Protein AF-A0A5C3ER07-F1 (afdb_monomer)

Secondary structure (DSSP, 8-state):
-HHHHHHHHHTT---------------PPPPPPPPP-PPPPPPPP----------------------PPP--------------HHHHHHHHHHHHHHHHHHHHHHHHHHHHHHHHHHHHHHHTT-HHHHHHHHHHHHHHHHHSB------S-S------S--BHHHHHHHHHHHHHHHHHHHHHHHHHHHHHHHHHHHS---PPPPPPP--S--PPPPPS-HHHHHHHHHHHHHHHHHHHHHHHHHHHHHHHHHHHHHHHHTSSSPPTTHHHHHHHHHHHHHHHHHHHHHHS-SSS--HHHHHHHHHHHHHHTT-

Organism: NCBI:txid86804

Solvent-accessible surface area (backbone atoms only — not comparable to full-atom values): 19857 Å² total; per-residue (Å²): 114,71,66,72,66,47,45,83,74,60,77,79,63,97,67,91,79,78,90,78,90,75,84,87,79,92,73,82,84,81,81,88,79,85,82,81,86,78,85,85,80,86,86,84,89,82,85,86,80,90,83,83,88,82,88,82,85,85,88,87,90,80,90,79,85,89,77,87,82,80,93,78,83,89,76,88,70,81,86,68,92,72,84,51,72,66,57,56,52,51,54,52,50,42,50,49,53,52,51,53,40,53,52,51,44,51,54,49,47,54,52,51,50,53,55,42,68,76,42,42,86,83,39,73,83,38,70,56,48,53,32,48,52,53,27,52,54,46,51,44,64,45,62,38,50,59,80,76,78,74,87,64,92,71,87,72,81,78,77,80,72,59,46,14,58,56,59,48,32,50,48,46,52,46,42,52,50,26,37,64,46,53,26,53,68,40,24,51,52,52,52,52,48,52,57,50,43,68,73,41,91,61,88,68,80,88,77,83,84,85,71,91,61,75,60,63,78,78,73,70,62,64,71,66,62,55,50,50,50,52,53,53,34,45,56,38,48,51,53,48,51,54,50,53,52,52,34,45,54,36,34,54,53,23,43,56,44,41,54,51,52,63,70,38,84,71,75,47,96,55,47,69,60,52,49,52,52,44,49,52,45,42,54,42,44,52,45,49,43,69,40,61,40,58,85,86,82,52,18,45,61,56,45,51,47,50,53,53,56,52,55,58,59,77,74,110

Structure (mmCIF, N/CA/C/O backbone):
data_AF-A0A5C3ER07-F1
#
_entry.id   AF-A0A5C3ER07-F1
#
loop_
_atom_site.group_PDB
_atom_site.id
_atom_site.type_symbol
_atom_site.label_atom_id
_atom_site.label_alt_id
_atom_site.label_comp_id
_atom_site.label_asym_id
_atom_site.label_entity_id
_atom_site.label_seq_id
_atom_site.pdbx_PDB_ins_code
_atom_site.Cartn_x
_atom_site.Cartn_y
_atom_site.Cartn_z
_atom_site.occupancy
_atom_site.B_iso_or_equiv
_atom_site.auth_seq_id
_atom_site.auth_comp_id
_atom_site.auth_asym_id
_atom_site.auth_atom_id
_atom_site.pdbx_PDB_model_num
ATOM 1 N N . MET A 1 1 ? 19.245 -16.159 -7.430 1.00 38.78 1 MET A N 1
ATOM 2 C CA . MET A 1 1 ? 18.664 -14.893 -6.916 1.00 38.78 1 MET A CA 1
ATOM 3 C C . MET A 1 1 ? 17.741 -14.206 -7.923 1.00 38.78 1 MET A C 1
ATOM 5 O O . MET A 1 1 ? 16.633 -13.877 -7.533 1.00 38.78 1 MET A O 1
ATOM 9 N N . LEU A 1 2 ? 18.112 -14.052 -9.205 1.00 35.56 2 LEU A N 1
ATOM 10 C CA . LEU A 1 2 ? 17.197 -13.540 -10.253 1.00 35.56 2 LEU A CA 1
ATOM 11 C C . LEU A 1 2 ? 15.910 -14.376 -10.419 1.00 35.56 2 LEU A C 1
ATOM 13 O O . LEU A 1 2 ? 14.843 -13.829 -10.683 1.00 35.56 2 LEU A O 1
ATOM 17 N N . SER A 1 3 ? 15.993 -15.689 -10.191 1.00 38.97 3 SER A N 1
ATOM 18 C CA . SER A 1 3 ? 14.862 -16.621 -10.239 1.00 38.97 3 SER A CA 1
ATOM 19 C C . SER A 1 3 ? 13.767 -16.337 -9.200 1.00 38.97 3 SER A C 1
ATOM 21 O O . SER A 1 3 ? 12.598 -16.549 -9.503 1.00 38.97 3 SER A O 1
ATOM 23 N N . CYS A 1 4 ? 14.100 -15.791 -8.023 1.00 42.28 4 CYS A N 1
ATOM 24 C CA . CYS A 1 4 ? 13.100 -15.456 -6.999 1.00 42.28 4 CYS A CA 1
ATOM 25 C C . CYS A 1 4 ? 12.354 -14.145 -7.305 1.00 42.28 4 CYS A C 1
ATOM 27 O O . CYS A 1 4 ? 11.197 -14.003 -6.929 1.00 42.28 4 CYS A O 1
ATOM 29 N N . ILE A 1 5 ? 12.991 -13.209 -8.019 1.00 46.03 5 ILE A N 1
ATOM 30 C CA . ILE A 1 5 ? 12.399 -11.909 -8.389 1.00 46.03 5 ILE A CA 1
ATOM 31 C C . ILE A 1 5 ? 11.460 -12.058 -9.598 1.00 46.03 5 ILE A C 1
ATOM 33 O O . ILE A 1 5 ? 10.450 -11.367 -9.701 1.00 46.03 5 ILE A O 1
ATOM 37 N N . LEU A 1 6 ? 11.764 -12.987 -10.510 1.00 48.00 6 LEU A N 1
ATOM 38 C CA . LEU A 1 6 ? 10.969 -13.223 -11.721 1.00 48.00 6 LEU A CA 1
ATOM 39 C C . LEU A 1 6 ? 9.768 -14.158 -11.504 1.00 48.00 6 LEU A C 1
ATOM 41 O O . LEU A 1 6 ? 8.839 -14.141 -12.312 1.00 48.00 6 LEU A O 1
ATOM 45 N N . HIS A 1 7 ? 9.758 -14.952 -10.429 1.00 50.38 7 HIS A N 1
ATOM 46 C CA . HIS A 1 7 ? 8.724 -15.961 -10.176 1.00 50.38 7 HIS A CA 1
ATOM 47 C C . HIS A 1 7 ? 7.279 -15.411 -10.157 1.00 50.38 7 HIS A C 1
ATOM 49 O O . HIS A 1 7 ? 6.443 -15.972 -10.871 1.00 50.38 7 HIS A O 1
ATOM 55 N N . PRO A 1 8 ? 6.952 -14.296 -9.465 1.00 54.81 8 PRO A N 1
ATOM 56 C CA . PRO A 1 8 ? 5.580 -13.775 -9.474 1.00 54.81 8 PRO A CA 1
ATOM 57 C C . PRO A 1 8 ? 5.130 -13.245 -10.849 1.00 54.81 8 PRO A C 1
ATOM 59 O O . PRO A 1 8 ? 3.938 -13.231 -11.145 1.00 54.81 8 PRO A O 1
ATOM 62 N N . PHE A 1 9 ? 6.059 -12.874 -11.738 1.00 48.88 9 PHE A N 1
ATOM 63 C CA . PHE A 1 9 ? 5.725 -12.398 -13.087 1.00 48.88 9 PHE A CA 1
ATOM 64 C C . PHE A 1 9 ? 5.535 -13.524 -14.112 1.00 48.88 9 PHE A C 1
ATOM 66 O O . PHE A 1 9 ? 4.842 -13.325 -15.114 1.00 48.88 9 PHE A O 1
ATOM 73 N N . LEU A 1 10 ? 6.129 -14.698 -13.879 1.00 51.59 10 LEU A N 1
ATOM 74 C CA . LEU A 1 10 ? 6.083 -15.830 -14.810 1.00 51.59 10 LEU A CA 1
ATOM 75 C C . LEU A 1 10 ? 4.890 -16.769 -14.570 1.00 51.59 10 LEU A C 1
ATOM 77 O O . LEU A 1 10 ? 4.441 -17.420 -15.510 1.00 51.59 10 LEU A O 1
ATOM 81 N N . GLN A 1 11 ? 4.309 -16.796 -13.365 1.00 51.62 11 GLN A N 1
ATOM 82 C CA . GLN A 1 11 ? 3.226 -17.732 -13.018 1.00 51.62 11 GLN A CA 1
ATOM 83 C C . GLN A 1 11 ? 1.859 -17.435 -13.667 1.00 51.62 11 GLN A C 1
ATOM 85 O O . GLN A 1 11 ? 0.954 -18.261 -13.582 1.00 51.62 11 GLN A O 1
ATOM 90 N N . HIS A 1 12 ? 1.683 -16.297 -14.349 1.00 45.62 12 HIS A N 1
ATOM 91 C CA . HIS A 1 12 ? 0.365 -15.870 -14.841 1.00 45.62 12 HIS A CA 1
ATOM 92 C C . HIS A 1 12 ? 0.109 -15.961 -16.350 1.00 45.62 12 HIS A C 1
ATOM 94 O O . HIS A 1 12 ? -0.955 -15.520 -16.788 1.00 45.62 12 HIS A O 1
ATOM 100 N N . ARG A 1 13 ? 1.002 -16.516 -17.185 1.00 47.69 13 ARG A N 1
ATOM 101 C CA . ARG A 1 13 ? 0.772 -16.504 -18.646 1.00 47.69 13 ARG A CA 1
ATOM 102 C C . ARG A 1 13 ? 1.236 -17.759 -19.394 1.00 47.69 13 ARG A C 1
ATOM 104 O O . ARG A 1 13 ? 2.359 -17.823 -19.873 1.00 47.69 13 ARG A O 1
ATOM 111 N N . ASN A 1 14 ? 0.276 -18.654 -19.642 1.00 38.16 14 ASN A N 1
ATOM 112 C CA . ASN A 1 14 ? 0.185 -19.430 -20.883 1.00 38.16 14 ASN A CA 1
ATOM 113 C C . ASN A 1 14 ? -0.220 -18.450 -22.003 1.00 38.16 14 ASN A C 1
ATOM 115 O O . ASN A 1 14 ? -1.404 -18.191 -22.210 1.00 38.16 14 ASN A O 1
ATOM 119 N N . ILE A 1 15 ? 0.744 -17.793 -22.654 1.00 44.00 15 ILE A N 1
ATOM 120 C CA . ILE A 1 15 ? 0.469 -16.929 -23.811 1.00 44.00 15 ILE A CA 1
ATOM 121 C C . ILE A 1 15 ? 1.257 -17.419 -25.010 1.00 44.00 15 ILE A C 1
ATOM 123 O O . ILE A 1 15 ? 2.477 -17.299 -25.067 1.00 44.00 15 ILE A O 1
ATOM 127 N N . VAL A 1 16 ? 0.501 -17.914 -25.985 1.00 39.50 16 VAL A N 1
ATOM 128 C CA . VAL A 1 16 ? 0.935 -18.158 -27.356 1.00 39.50 16 VAL A CA 1
ATOM 129 C C . VAL A 1 16 ? 1.325 -16.809 -27.966 1.00 39.50 16 VAL A C 1
ATOM 131 O O . VAL A 1 16 ? 0.477 -15.953 -28.219 1.00 39.50 16 VAL A O 1
ATOM 134 N N . LEU A 1 17 ? 2.626 -16.582 -28.137 1.00 39.09 17 LEU A N 1
ATOM 135 C CA . LEU A 1 17 ? 3.162 -15.409 -28.823 1.00 39.09 17 LEU A CA 1
ATOM 136 C C . LEU A 1 17 ? 3.139 -15.672 -30.330 1.00 39.09 17 LEU A C 1
ATOM 138 O O . LEU A 1 17 ? 3.876 -16.525 -30.815 1.00 39.09 17 LEU A O 1
ATOM 142 N N . GLN A 1 18 ? 2.317 -14.929 -31.075 1.00 38.47 18 GLN A N 1
ATOM 143 C CA . GLN A 1 18 ? 2.491 -14.833 -32.523 1.00 38.47 18 GLN A CA 1
ATOM 144 C C . GLN A 1 18 ? 3.581 -13.805 -32.868 1.00 38.47 18 GLN A C 1
ATOM 146 O O . GLN A 1 18 ? 3.610 -12.723 -32.268 1.00 38.47 18 GLN A O 1
ATOM 151 N N . PRO A 1 19 ? 4.466 -14.109 -33.833 1.00 46.81 19 PRO A N 1
ATOM 152 C CA . PRO A 1 19 ? 5.518 -13.200 -34.258 1.00 46.81 19 PRO A CA 1
ATOM 153 C C . PRO A 1 19 ? 4.927 -12.052 -35.085 1.00 46.81 19 PRO A C 1
ATOM 155 O O . PRO A 1 19 ? 4.233 -12.270 -36.076 1.00 46.81 19 PRO A O 1
ATOM 158 N N . ARG A 1 20 ? 5.220 -10.811 -34.687 1.00 42.19 20 ARG A N 1
ATOM 159 C CA . ARG A 1 20 ? 4.912 -9.608 -35.468 1.00 42.19 20 ARG A CA 1
ATOM 160 C C . ARG A 1 20 ? 6.218 -9.074 -36.044 1.00 42.19 20 ARG A C 1
ATOM 162 O O . ARG A 1 20 ? 7.093 -8.653 -35.293 1.00 42.19 20 ARG A O 1
ATOM 169 N N . ILE A 1 21 ? 6.338 -9.131 -37.365 1.00 47.16 21 ILE A N 1
ATOM 170 C CA . ILE A 1 21 ? 7.468 -8.604 -38.135 1.00 47.16 21 ILE A CA 1
ATOM 171 C C . ILE A 1 21 ? 7.411 -7.071 -38.050 1.00 47.16 21 ILE A C 1
ATOM 173 O O . ILE A 1 21 ? 6.403 -6.474 -38.428 1.00 47.16 21 ILE A O 1
ATOM 177 N N . ILE A 1 22 ? 8.456 -6.437 -37.513 1.00 46.25 22 ILE A N 1
ATOM 178 C CA . ILE A 1 22 ? 8.614 -4.975 -37.492 1.00 46.25 22 ILE A CA 1
ATOM 179 C C . ILE A 1 22 ? 9.818 -4.635 -38.369 1.00 46.25 22 ILE A C 1
ATOM 181 O O . ILE A 1 22 ? 10.906 -5.158 -38.152 1.00 46.25 22 ILE A O 1
ATOM 185 N N . ALA A 1 23 ? 9.584 -3.784 -39.368 1.00 43.19 23 ALA A N 1
ATOM 186 C CA . ALA A 1 23 ? 10.582 -3.301 -40.312 1.00 43.19 23 ALA A CA 1
ATOM 187 C C . ALA A 1 23 ? 11.603 -2.374 -39.627 1.00 43.19 23 ALA A C 1
ATOM 189 O O . ALA A 1 23 ? 11.229 -1.454 -38.896 1.00 43.19 23 ALA A O 1
ATOM 190 N N . GLU A 1 24 ? 12.886 -2.627 -39.883 1.00 43.84 24 GLU A N 1
ATOM 191 C CA . GLU A 1 24 ? 14.023 -1.836 -39.415 1.00 43.84 24 GLU A CA 1
ATOM 192 C C . GLU A 1 24 ? 14.044 -0.449 -40.076 1.00 43.84 24 GLU A C 1
ATOM 194 O O . GLU A 1 24 ? 14.177 -0.322 -41.292 1.00 43.84 24 GLU A O 1
ATOM 199 N N . GLN A 1 25 ? 13.963 0.610 -39.268 1.00 47.88 25 GLN A N 1
ATOM 200 C CA . GLN A 1 25 ? 14.406 1.946 -39.666 1.00 47.88 25 GLN A CA 1
ATOM 201 C C . GLN A 1 25 ? 15.797 2.195 -39.077 1.00 47.88 25 GLN A C 1
ATOM 203 O O . GLN A 1 25 ? 15.955 2.397 -37.873 1.00 47.88 25 GLN A O 1
ATOM 208 N N . HIS A 1 26 ? 16.803 2.175 -39.951 1.00 44.56 26 HIS A N 1
ATOM 209 C CA . HIS A 1 26 ? 18.180 2.563 -39.660 1.00 44.56 26 HIS A CA 1
ATOM 210 C C . HIS A 1 26 ? 18.252 4.062 -39.317 1.00 44.56 26 HIS A C 1
ATOM 212 O O . HIS A 1 26 ? 18.079 4.917 -40.184 1.00 44.56 26 HIS A O 1
ATOM 218 N N . LEU A 1 27 ? 18.540 4.384 -38.054 1.00 48.81 27 LEU A N 1
ATOM 219 C CA . LEU A 1 27 ? 18.905 5.728 -37.598 1.00 48.81 27 LEU A CA 1
ATOM 220 C C . LEU A 1 27 ? 20.415 5.785 -37.334 1.00 48.81 27 LEU A C 1
ATOM 222 O O . LEU A 1 27 ? 20.976 4.917 -36.666 1.00 48.81 27 LEU A O 1
ATOM 226 N N . ALA A 1 28 ? 21.058 6.807 -37.901 1.00 61.16 28 ALA A N 1
ATOM 227 C CA . ALA A 1 28 ? 22.496 7.048 -37.839 1.00 61.16 28 ALA A CA 1
ATOM 228 C C . ALA A 1 28 ? 23.006 7.295 -36.398 1.00 61.16 28 ALA A C 1
ATOM 230 O O . ALA A 1 28 ? 22.260 7.811 -35.558 1.00 61.16 28 ALA A O 1
ATOM 231 N N . PRO A 1 29 ? 24.277 6.960 -36.100 1.00 58.47 29 PRO A N 1
ATOM 232 C CA . PRO A 1 29 ? 24.845 7.095 -34.761 1.00 58.47 29 PRO A CA 1
ATOM 233 C C . PRO A 1 29 ? 25.092 8.569 -34.373 1.00 58.47 29 PRO A C 1
ATOM 235 O O . PRO A 1 29 ? 25.525 9.361 -35.212 1.00 58.47 29 PRO A O 1
ATOM 238 N N . PRO A 1 30 ? 24.864 8.955 -33.102 1.00 59.41 30 PRO A N 1
ATOM 239 C CA . PRO A 1 30 ? 25.174 10.295 -32.612 1.00 59.41 30 PRO A CA 1
ATOM 240 C C . PRO A 1 30 ? 26.678 10.496 -32.361 1.00 59.41 30 PRO A C 1
ATOM 242 O O . PRO A 1 30 ? 27.372 9.604 -31.872 1.00 59.41 30 PRO A O 1
ATOM 245 N N . SER A 1 31 ? 27.160 11.706 -32.659 1.00 55.06 31 SER A N 1
ATOM 246 C CA . SER A 1 31 ? 28.557 12.130 -32.502 1.00 55.06 31 SER A CA 1
ATOM 247 C C . SER A 1 31 ? 29.050 12.115 -31.042 1.00 55.06 31 SER A C 1
ATOM 249 O O . SER A 1 31 ? 28.282 12.427 -30.124 1.00 55.06 31 SER A O 1
ATOM 251 N N . PRO A 1 32 ? 30.345 11.824 -30.808 1.00 59.84 32 PRO A N 1
ATOM 252 C CA . PRO A 1 32 ? 30.925 11.747 -29.470 1.00 59.84 32 PRO A CA 1
ATOM 253 C C . PRO A 1 32 ? 31.029 13.129 -28.807 1.00 59.84 32 PRO A C 1
ATOM 255 O O . PRO A 1 32 ? 31.554 14.081 -29.384 1.00 59.84 32 PRO A O 1
ATOM 258 N N . ARG A 1 33 ? 30.543 13.232 -27.563 1.00 55.31 33 ARG A N 1
ATOM 259 C CA . ARG A 1 33 ? 30.723 14.409 -26.700 1.00 55.31 33 ARG A CA 1
ATOM 260 C C . ARG A 1 33 ? 32.070 14.344 -25.980 1.00 55.31 33 ARG A C 1
ATOM 262 O O . ARG A 1 33 ? 32.380 13.359 -25.317 1.00 55.31 33 ARG A O 1
ATOM 269 N N . THR A 1 34 ? 32.817 15.437 -26.081 1.00 55.34 34 THR A N 1
ATOM 270 C CA . THR A 1 34 ? 34.093 15.722 -25.419 1.00 55.34 34 THR A CA 1
ATOM 271 C C . THR A 1 34 ? 33.988 15.559 -23.899 1.00 55.34 34 THR A C 1
ATOM 273 O O . THR A 1 34 ? 33.164 16.208 -23.253 1.00 55.34 34 THR A O 1
ATOM 276 N N . ALA A 1 35 ? 34.813 14.681 -23.327 1.00 47.16 35 ALA A N 1
ATOM 277 C CA . ALA A 1 35 ? 34.870 14.422 -21.893 1.00 47.16 35 ALA A CA 1
ATOM 278 C C . ALA A 1 35 ? 35.618 15.550 -21.160 1.00 47.16 35 ALA A C 1
ATOM 280 O O . ALA A 1 35 ? 36.775 15.836 -21.462 1.00 47.16 35 ALA A O 1
ATOM 281 N N . ALA A 1 36 ? 34.963 16.176 -20.180 1.00 49.84 36 ALA A N 1
ATOM 282 C CA . ALA A 1 36 ? 35.607 17.086 -19.242 1.00 49.84 36 ALA A CA 1
ATOM 283 C C . ALA A 1 36 ? 36.315 16.280 -18.140 1.00 49.84 36 ALA A C 1
ATOM 285 O O . ALA A 1 36 ? 35.705 15.448 -17.468 1.00 49.84 36 ALA A O 1
ATOM 286 N N . SER A 1 37 ? 37.613 16.539 -17.984 1.00 51.09 37 SER A N 1
ATOM 287 C CA . SER A 1 37 ? 38.496 15.951 -16.977 1.00 51.09 37 SER A CA 1
ATOM 288 C C . SER A 1 37 ? 38.203 16.546 -15.595 1.00 51.09 37 SER A C 1
ATOM 290 O O . SER A 1 37 ? 38.402 17.741 -15.378 1.00 51.09 37 SER A O 1
ATOM 292 N N . PHE A 1 38 ? 37.724 15.723 -14.659 1.00 48.56 38 PHE A N 1
ATOM 293 C CA . PHE A 1 38 ? 37.550 16.102 -13.256 1.00 48.56 38 PHE A CA 1
ATOM 294 C C . PHE A 1 38 ? 38.732 15.590 -12.424 1.00 48.56 38 PHE A C 1
ATOM 296 O O . PHE A 1 38 ? 38.977 14.388 -12.346 1.00 48.56 38 PHE A O 1
ATOM 303 N N . LYS A 1 39 ? 39.454 16.525 -11.793 1.00 50.84 39 LYS A N 1
ATOM 304 C CA . LYS A 1 39 ? 40.518 16.263 -10.814 1.00 50.84 39 LYS A CA 1
ATOM 305 C C . LYS A 1 39 ? 39.931 15.687 -9.521 1.00 50.84 39 LYS A C 1
ATOM 307 O O . LYS A 1 39 ? 39.041 16.281 -8.918 1.00 50.84 39 LYS A O 1
ATOM 312 N N . THR A 1 40 ? 40.471 14.550 -9.097 1.00 49.69 40 THR A N 1
ATOM 313 C CA . THR A 1 40 ? 40.160 13.838 -7.851 1.00 49.69 40 THR A CA 1
ATOM 314 C C . THR A 1 40 ? 40.876 14.484 -6.658 1.00 49.69 40 THR A C 1
ATOM 316 O O . THR A 1 40 ? 42.075 14.746 -6.733 1.00 49.69 40 THR A O 1
ATOM 319 N N . ALA A 1 41 ? 40.155 14.719 -5.558 1.00 62.44 41 ALA A N 1
ATOM 320 C CA . ALA A 1 41 ? 40.707 15.121 -4.261 1.00 62.44 41 ALA A CA 1
ATOM 321 C C . ALA A 1 41 ? 40.778 13.909 -3.299 1.00 62.44 41 ALA A C 1
ATOM 323 O O . ALA A 1 41 ? 39.959 12.996 -3.436 1.00 62.44 41 ALA A O 1
ATOM 324 N N . PRO A 1 42 ? 41.734 13.874 -2.349 1.00 67.81 42 PRO A N 1
ATOM 325 C CA . PRO A 1 42 ? 41.943 12.740 -1.445 1.00 67.81 42 PRO A CA 1
ATOM 326 C C . PRO A 1 42 ? 40.981 12.742 -0.233 1.00 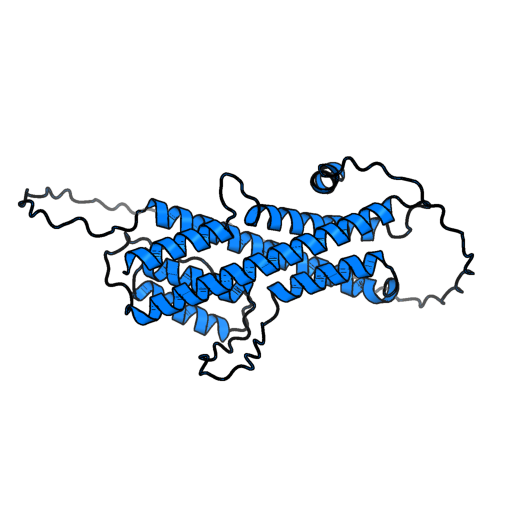67.81 42 PRO A C 1
ATOM 328 O O . PRO A 1 42 ? 40.468 13.799 0.139 1.00 67.81 42 PRO A O 1
ATOM 331 N N . PRO A 1 43 ? 40.738 11.575 0.401 1.00 68.12 43 PRO A N 1
ATOM 332 C CA . PRO A 1 43 ? 39.817 11.439 1.533 1.00 68.12 43 PRO A CA 1
ATOM 333 C C . PRO A 1 43 ? 40.460 11.797 2.894 1.00 68.12 43 PRO A C 1
ATOM 335 O O . PRO A 1 43 ? 41.663 11.591 3.070 1.00 68.12 43 PRO A O 1
ATOM 338 N N . PRO A 1 44 ? 39.674 12.273 3.884 1.00 59.94 44 PRO A N 1
ATOM 339 C CA . PRO A 1 44 ? 40.138 12.481 5.254 1.00 59.94 44 PRO A CA 1
ATOM 340 C C . PRO A 1 44 ? 40.048 11.205 6.113 1.00 59.94 44 PRO A C 1
ATOM 342 O O . PRO A 1 44 ? 39.117 10.407 5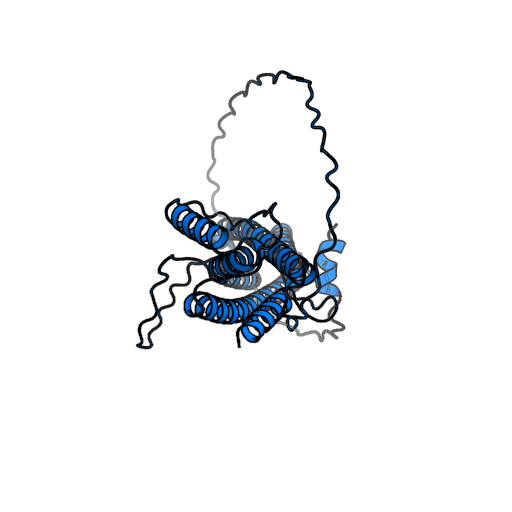.995 1.00 59.94 44 PRO A O 1
ATOM 345 N N . ALA A 1 45 ? 41.031 11.043 7.002 1.00 54.06 45 ALA A N 1
ATOM 346 C CA . ALA A 1 45 ? 41.135 9.969 7.985 1.00 54.06 45 ALA A CA 1
ATOM 347 C C . ALA A 1 45 ? 40.039 10.063 9.063 1.00 54.06 45 ALA A C 1
ATOM 349 O O . ALA A 1 45 ? 39.750 11.146 9.569 1.00 54.06 45 ALA A O 1
ATOM 350 N N . THR A 1 46 ? 39.452 8.920 9.429 1.00 50.84 46 THR A N 1
ATOM 351 C CA . THR A 1 46 ? 38.454 8.798 10.505 1.00 50.84 46 THR A CA 1
ATOM 352 C C . THR A 1 46 ? 39.072 8.029 11.670 1.00 50.84 46 THR A C 1
ATOM 354 O O . THR A 1 46 ? 39.504 6.892 11.496 1.00 50.84 46 THR A O 1
ATOM 357 N N . SER A 1 47 ? 39.131 8.661 12.840 1.00 55.75 47 SER A N 1
ATOM 358 C CA . SER A 1 47 ? 39.530 8.067 14.115 1.00 55.75 47 SER A CA 1
ATOM 359 C C . SER A 1 47 ? 38.320 7.465 14.839 1.00 55.75 47 SER A C 1
ATOM 361 O O . SER A 1 47 ? 37.270 8.094 14.965 1.00 55.75 47 SER A O 1
ATOM 363 N N . GLU A 1 48 ? 38.479 6.232 15.319 1.00 48.41 48 GLU A N 1
ATOM 364 C CA . GLU A 1 48 ? 37.542 5.533 16.203 1.00 48.41 48 GLU A CA 1
ATOM 365 C C . GLU A 1 48 ? 37.682 6.004 17.659 1.00 48.41 48 GLU A C 1
ATOM 367 O O . GLU A 1 48 ? 38.801 6.215 18.134 1.00 48.41 48 GLU A O 1
ATOM 372 N N . PRO A 1 49 ? 36.570 6.063 18.412 1.00 56.28 49 PRO A N 1
ATOM 373 C CA . PRO A 1 49 ? 36.631 5.864 19.852 1.00 56.28 49 PRO A CA 1
ATOM 374 C C . PRO A 1 49 ? 35.787 4.670 20.329 1.00 56.28 49 PRO A C 1
ATOM 376 O O . PRO A 1 49 ? 34.639 4.461 19.931 1.00 56.28 49 PRO A O 1
ATOM 379 N N . ALA A 1 50 ? 36.404 3.916 21.240 1.00 49.69 50 ALA A N 1
ATOM 380 C CA . ALA A 1 50 ? 35.894 2.749 21.943 1.00 49.69 50 ALA A CA 1
ATOM 381 C C . ALA A 1 50 ? 34.601 3.022 22.736 1.00 49.69 50 ALA A C 1
ATOM 383 O O . ALA A 1 50 ? 34.450 4.067 23.370 1.00 49.69 50 ALA A O 1
ATOM 384 N N . LYS A 1 51 ? 33.693 2.036 22.758 1.00 46.03 51 LYS A N 1
ATOM 385 C CA . LYS A 1 51 ? 32.526 2.009 23.650 1.00 46.03 51 LYS A CA 1
ATOM 386 C C . LYS A 1 51 ? 32.700 0.969 24.749 1.00 46.03 51 LYS A C 1
ATOM 388 O O . LYS A 1 51 ? 32.811 -0.227 24.495 1.00 46.03 51 LYS A O 1
ATOM 393 N N . SER A 1 52 ? 32.682 1.484 25.969 1.00 47.59 52 SER A N 1
ATOM 394 C CA . SER A 1 52 ? 32.714 0.795 27.250 1.00 47.59 52 SER A CA 1
ATOM 395 C C . SER A 1 52 ? 31.433 -0.006 27.492 1.00 47.59 52 SER A C 1
ATOM 397 O O . SER A 1 52 ? 30.324 0.464 27.241 1.00 47.59 52 SER A O 1
ATOM 399 N N . ILE A 1 53 ? 31.608 -1.210 28.028 1.00 48.28 53 ILE A N 1
ATOM 400 C CA . ILE A 1 53 ? 30.557 -2.096 28.526 1.00 48.28 53 ILE A CA 1
ATOM 401 C C . ILE A 1 53 ? 30.180 -1.627 29.937 1.00 48.28 53 ILE A C 1
ATOM 403 O O . ILE A 1 53 ? 31.050 -1.469 30.791 1.00 48.28 53 ILE A O 1
ATOM 407 N N . SER A 1 54 ? 28.890 -1.412 30.197 1.00 53.00 54 SER A N 1
ATOM 408 C CA . SER A 1 54 ? 28.366 -1.236 31.554 1.00 53.00 54 SER A CA 1
ATOM 409 C C . SER A 1 54 ? 27.275 -2.261 31.820 1.00 53.00 54 SER A C 1
ATOM 411 O O . SER A 1 54 ? 26.178 -2.202 31.272 1.00 53.00 54 SER A O 1
ATOM 413 N N . THR A 1 55 ? 27.639 -3.215 32.666 1.00 47.16 55 THR A N 1
ATOM 414 C CA . THR A 1 55 ? 26.786 -4.209 33.305 1.00 47.16 55 THR A CA 1
ATOM 415 C C . THR A 1 55 ? 26.197 -3.578 34.565 1.00 47.16 55 THR A C 1
ATOM 417 O O . THR A 1 55 ? 26.952 -3.095 35.407 1.00 47.16 55 THR A O 1
ATOM 420 N N . SER A 1 56 ? 24.877 -3.608 34.742 1.00 49.69 56 SER A N 1
ATOM 421 C CA . SER A 1 56 ? 24.260 -3.365 36.048 1.00 49.69 56 SER A CA 1
ATOM 422 C C . SER A 1 56 ? 23.129 -4.355 36.317 1.00 49.69 56 SER A C 1
ATOM 424 O O . SER A 1 56 ? 22.298 -4.667 35.465 1.00 49.69 56 SER A O 1
ATOM 426 N N . LEU A 1 57 ? 23.209 -4.904 37.526 1.00 42.53 57 LEU A N 1
ATOM 427 C CA . LEU A 1 57 ? 22.361 -5.906 38.152 1.00 42.53 57 LEU A CA 1
ATOM 428 C C . LEU A 1 57 ? 21.180 -5.251 38.902 1.00 42.53 57 LEU A C 1
ATOM 430 O O . LEU A 1 57 ? 21.221 -4.062 39.201 1.00 42.53 57 LEU A O 1
ATOM 434 N N . LEU A 1 58 ? 20.260 -6.126 39.337 1.00 42.84 58 LEU A N 1
ATOM 435 C CA . LEU A 1 58 ? 19.420 -6.084 40.552 1.00 42.84 58 LEU A CA 1
ATOM 436 C C . LEU A 1 58 ? 17.911 -5.769 40.411 1.00 42.84 58 LEU A C 1
ATOM 438 O O . LEU A 1 58 ? 17.493 -4.646 40.172 1.00 42.84 58 LEU A O 1
ATOM 442 N N . VAL A 1 59 ? 17.131 -6.831 40.683 1.00 47.50 59 VAL A N 1
ATOM 443 C CA . VAL A 1 59 ? 16.139 -6.976 41.777 1.00 47.50 59 VAL A CA 1
ATOM 444 C C . VAL A 1 59 ? 14.972 -5.981 41.853 1.00 47.50 59 VAL A C 1
ATOM 446 O O . VAL A 1 59 ? 15.159 -4.809 42.151 1.00 47.50 59 VAL A O 1
ATOM 449 N N . SER A 1 60 ? 13.741 -6.513 41.810 1.00 41.41 60 SER A N 1
ATOM 450 C CA . SER A 1 60 ? 12.768 -6.342 42.908 1.00 41.41 60 SER A CA 1
ATOM 451 C C . SER A 1 60 ? 11.558 -7.268 42.781 1.00 41.41 60 SER A C 1
ATOM 453 O O . SER A 1 60 ? 10.876 -7.317 41.759 1.00 41.41 60 SER A O 1
ATOM 455 N N . SER A 1 61 ? 11.324 -7.997 43.869 1.00 52.22 61 SER A N 1
ATOM 456 C CA . SER A 1 61 ? 10.166 -8.833 44.167 1.00 52.22 61 SER A CA 1
ATOM 457 C C . SER A 1 61 ? 8.956 -7.975 44.543 1.00 52.22 61 SER A C 1
ATOM 459 O O . SER A 1 61 ? 9.111 -6.972 45.237 1.00 52.22 61 SER A O 1
ATOM 461 N N . ALA A 1 62 ? 7.745 -8.414 44.193 1.00 46.47 62 ALA A N 1
ATOM 462 C CA . ALA A 1 62 ? 6.522 -7.921 44.821 1.00 46.47 62 ALA A CA 1
ATOM 463 C C . ALA A 1 62 ? 5.545 -9.079 45.068 1.00 46.47 62 ALA A C 1
ATOM 465 O O . ALA A 1 62 ? 5.017 -9.692 44.140 1.00 46.47 62 ALA A O 1
ATOM 466 N N . SER A 1 63 ? 5.343 -9.367 46.355 1.00 51.75 63 SER A N 1
ATOM 467 C CA . SER A 1 63 ? 4.325 -10.259 46.904 1.00 51.75 63 SER A CA 1
ATOM 468 C C . SER A 1 63 ? 2.923 -9.768 46.557 1.00 51.75 63 SER A C 1
ATOM 470 O O . SER A 1 63 ? 2.610 -8.596 46.748 1.00 51.75 63 SER A O 1
ATOM 472 N N . THR A 1 64 ? 2.058 -10.676 46.106 1.00 46.94 64 THR A N 1
ATOM 473 C CA . THR A 1 64 ? 0.627 -10.402 45.929 1.00 46.94 64 THR A CA 1
ATOM 474 C C . THR A 1 64 ? -0.168 -11.148 46.996 1.00 46.94 64 THR A C 1
ATOM 476 O O . THR A 1 64 ? -0.071 -12.366 47.125 1.00 46.94 64 THR A O 1
ATOM 479 N N . CYS A 1 65 ? -0.923 -10.374 47.774 1.00 49.81 65 CYS A N 1
ATOM 480 C CA . CYS A 1 65 ? -1.846 -10.811 48.813 1.00 49.81 65 CYS A CA 1
ATOM 481 C C . CYS A 1 65 ? -3.056 -11.525 48.189 1.00 49.81 65 CYS A C 1
ATOM 483 O O . CYS A 1 65 ? -3.688 -11.001 47.271 1.00 49.81 65 CYS A O 1
ATOM 485 N N . ILE A 1 66 ? -3.369 -12.719 48.692 1.00 47.22 66 ILE A N 1
ATOM 486 C CA . ILE A 1 66 ? -4.544 -13.504 48.310 1.00 47.22 66 ILE A CA 1
ATOM 487 C C . ILE A 1 66 ? -5.730 -12.996 49.141 1.00 47.22 66 ILE A C 1
ATOM 489 O O . ILE A 1 66 ? -5.792 -13.245 50.342 1.00 47.22 66 ILE A O 1
ATOM 493 N N . GLN A 1 67 ? -6.675 -12.296 48.508 1.00 47.56 67 GLN A N 1
ATOM 494 C CA . GLN A 1 67 ? -8.003 -12.034 49.070 1.00 47.56 67 GLN A CA 1
ATOM 495 C C . GLN A 1 67 ? -9.048 -12.889 48.348 1.00 47.56 67 GLN A C 1
ATOM 497 O O . GLN A 1 67 ? -9.164 -12.861 47.123 1.00 47.56 67 GLN A O 1
ATOM 502 N N . ALA A 1 68 ? -9.792 -13.663 49.137 1.00 57.59 68 ALA A N 1
ATOM 503 C CA . ALA A 1 68 ? -10.908 -14.492 48.703 1.00 57.59 68 ALA A CA 1
ATOM 504 C C . ALA A 1 68 ? -12.155 -13.628 48.409 1.00 57.59 68 ALA A C 1
ATOM 506 O O . ALA A 1 68 ? -12.475 -12.762 49.227 1.00 57.59 68 ALA A O 1
ATOM 507 N N . PRO A 1 69 ? -12.894 -13.853 47.306 1.00 59.56 69 PRO A N 1
ATOM 508 C CA . PRO A 1 69 ? -14.152 -13.157 47.056 1.00 59.56 69 PRO A CA 1
ATOM 509 C C . PRO A 1 69 ? -15.365 -13.929 47.598 1.00 59.56 69 PRO A C 1
ATOM 511 O O . PRO A 1 69 ? -15.501 -15.135 47.390 1.00 59.56 69 PRO A O 1
ATOM 514 N N . MET A 1 70 ? -16.264 -13.191 48.260 1.00 66.62 70 MET A N 1
ATOM 515 C CA . MET A 1 70 ? -17.607 -13.628 48.653 1.00 66.62 70 MET A CA 1
ATOM 516 C C . MET A 1 70 ? -18.531 -13.829 47.434 1.00 66.62 70 MET A C 1
ATOM 518 O O . MET A 1 70 ? -18.395 -13.106 46.445 1.00 66.62 70 MET A O 1
ATOM 522 N N . PRO A 1 71 ? -19.515 -14.744 47.514 1.00 59.69 71 PRO A N 1
ATOM 523 C CA . PRO A 1 71 ? -20.542 -14.919 46.493 1.00 59.69 71 PRO A CA 1
ATOM 524 C C . PRO A 1 71 ? -21.666 -13.885 46.671 1.00 59.69 71 PRO A C 1
ATOM 526 O O . PRO A 1 71 ? -22.428 -13.953 47.634 1.00 59.69 71 PRO A O 1
ATOM 529 N N . SER A 1 72 ? -21.785 -12.934 45.743 1.00 49.25 72 SER A N 1
ATOM 530 C CA . SER A 1 72 ? -22.938 -12.033 45.638 1.00 49.25 72 SER A CA 1
ATOM 531 C C . SER A 1 72 ? -23.768 -12.332 44.388 1.00 49.25 72 SER A C 1
ATOM 533 O O . SER A 1 72 ? -23.272 -12.728 43.333 1.00 49.25 72 SER A O 1
ATOM 535 N N . SER A 1 73 ? -25.072 -12.208 44.596 1.00 51.66 73 SER A N 1
ATOM 536 C CA . SER A 1 73 ? -26.190 -12.760 43.845 1.00 51.66 73 SER A CA 1
ATOM 537 C C . SER A 1 73 ? -26.296 -12.249 42.410 1.00 51.66 73 SER A C 1
ATOM 539 O O . SER A 1 73 ? -26.132 -11.067 42.124 1.00 51.66 73 SER A O 1
ATOM 541 N N . THR A 1 74 ? -26.610 -13.180 41.517 1.00 47.34 74 THR A N 1
ATOM 542 C CA . THR A 1 74 ? -26.727 -13.014 40.070 1.00 47.34 74 THR A CA 1
ATOM 543 C C . THR A 1 74 ? -28.050 -12.340 39.690 1.00 47.34 74 THR A C 1
ATOM 545 O O . THR A 1 74 ? -29.091 -12.990 39.670 1.00 47.34 74 THR A O 1
ATOM 548 N N . GLU A 1 75 ? -28.010 -11.051 39.347 1.00 54.59 75 GLU A N 1
ATOM 549 C CA . GLU A 1 75 ? -29.082 -10.375 38.605 1.00 54.59 75 GLU A CA 1
ATOM 550 C C . GLU A 1 75 ? -28.805 -10.477 37.099 1.00 54.59 75 GLU A C 1
ATOM 552 O O . GLU A 1 75 ? -27.823 -9.946 36.571 1.00 54.59 75 GLU A O 1
ATOM 557 N N . SER A 1 76 ? -29.671 -11.216 36.406 1.00 56.66 76 SER A N 1
ATOM 558 C CA . SER A 1 76 ? -29.617 -11.492 34.972 1.00 56.66 76 SER A CA 1
ATOM 559 C C . SER A 1 76 ? -29.982 -10.251 34.154 1.00 56.66 76 SER A C 1
ATOM 561 O O . SER A 1 76 ? -31.130 -10.066 33.747 1.00 56.66 76 SER A O 1
ATOM 563 N N . SER A 1 77 ? -28.999 -9.393 33.908 1.00 55.19 77 SER A N 1
ATOM 564 C CA . SER A 1 77 ? -29.101 -8.326 32.913 1.00 55.19 77 SER A CA 1
ATOM 565 C C . SER A 1 77 ? -28.918 -8.904 31.497 1.00 55.19 77 SER A C 1
ATOM 567 O O . SER A 1 77 ? -28.123 -9.830 31.305 1.00 55.19 77 SER A O 1
ATOM 569 N N . PRO A 1 78 ? -29.665 -8.407 30.492 1.00 60.97 78 PRO A N 1
ATOM 570 C CA . PRO A 1 78 ? -29.551 -8.878 29.116 1.00 60.97 78 PRO A CA 1
ATOM 571 C C . PRO A 1 78 ? -28.122 -8.664 28.585 1.00 60.97 78 PRO A C 1
ATOM 573 O O . PRO A 1 78 ? -27.487 -7.662 28.924 1.00 60.97 78 PRO A O 1
ATOM 576 N N . PRO A 1 79 ? -27.594 -9.587 27.759 1.00 61.03 79 PRO A N 1
ATOM 577 C CA . PRO A 1 79 ? -26.218 -9.528 27.288 1.00 61.03 79 PRO A CA 1
ATOM 578 C C . PRO A 1 79 ? -26.033 -8.328 26.358 1.00 61.03 79 PRO A C 1
ATOM 580 O O . PRO A 1 79 ? -26.387 -8.367 25.180 1.00 61.03 79 PRO A O 1
ATOM 583 N N . SER A 1 80 ? -25.455 -7.255 26.889 1.00 60.66 80 SER A N 1
ATOM 584 C CA . SER A 1 80 ? -24.984 -6.127 26.093 1.00 60.66 80 SER A CA 1
ATOM 585 C C . SER A 1 80 ? -24.031 -6.629 24.999 1.00 60.66 80 SER A C 1
ATOM 587 O O . SER A 1 80 ? -23.256 -7.557 25.246 1.00 60.66 80 SER A O 1
ATOM 589 N N . PRO A 1 81 ? -24.036 -6.042 23.792 1.00 64.38 81 PRO A N 1
ATOM 590 C CA . PRO A 1 81 ? -23.131 -6.431 22.715 1.00 64.38 81 PRO A CA 1
ATOM 591 C C . PRO A 1 81 ? -21.664 -6.167 23.103 1.00 64.38 81 PRO A C 1
ATOM 593 O O . PRO A 1 81 ? -21.128 -5.077 22.909 1.00 64.38 81 PRO A O 1
ATOM 596 N N . VAL A 1 82 ? -20.994 -7.172 23.673 1.00 73.50 82 VAL A N 1
ATOM 597 C CA . VAL A 1 82 ? -19.600 -7.059 24.119 1.00 73.50 82 VAL A CA 1
ATOM 598 C C . VAL A 1 82 ? -18.653 -7.229 22.930 1.00 73.50 82 VAL A C 1
ATOM 600 O O . VAL A 1 82 ? -18.678 -8.231 22.210 1.00 73.50 82 VAL A O 1
ATOM 603 N N . ILE A 1 83 ? -17.760 -6.257 22.736 1.00 82.00 83 ILE A N 1
ATOM 604 C CA . ILE A 1 83 ? -16.674 -6.350 21.757 1.00 82.00 83 ILE A CA 1
ATOM 605 C C . ILE A 1 83 ? -15.702 -7.446 22.207 1.00 82.00 83 ILE A C 1
ATOM 607 O O . ILE A 1 83 ? -14.999 -7.314 23.205 1.00 82.00 83 ILE A O 1
ATOM 611 N N . SER A 1 84 ? -15.659 -8.546 21.453 1.00 85.62 84 SER A N 1
ATOM 612 C CA . SER A 1 84 ? -14.780 -9.680 21.763 1.00 85.62 84 SER A CA 1
ATOM 613 C C . SER A 1 84 ? -13.294 -9.294 21.716 1.00 85.62 84 SER A C 1
ATOM 615 O O . SER A 1 84 ? -12.862 -8.534 20.848 1.00 85.62 84 SER A O 1
ATOM 617 N N . SER A 1 85 ? -12.471 -9.893 22.579 1.00 87.12 85 SER A N 1
ATOM 618 C CA . SER A 1 85 ? -11.011 -9.706 22.549 1.00 87.12 85 SER A CA 1
ATOM 619 C C . SER A 1 85 ? -10.385 -10.139 21.213 1.00 87.12 85 SER A C 1
ATOM 621 O O . SER A 1 85 ? -9.405 -9.543 20.762 1.00 87.12 85 SER A O 1
ATOM 623 N N . THR A 1 86 ? -10.981 -11.129 20.544 1.00 90.69 86 THR A N 1
ATOM 624 C CA . THR A 1 86 ? -10.599 -11.579 19.200 1.00 90.69 86 THR A CA 1
ATOM 625 C C . THR A 1 86 ? -10.753 -10.464 18.168 1.00 90.69 86 THR A C 1
ATOM 627 O O . THR A 1 86 ? -9.829 -10.238 17.394 1.00 90.69 86 THR A O 1
ATOM 630 N N . PHE A 1 87 ? -11.852 -9.699 18.211 1.00 91.31 87 PHE A N 1
ATOM 631 C CA . PHE A 1 87 ? -12.074 -8.555 17.317 1.00 91.31 87 PHE A CA 1
ATOM 632 C C . PHE A 1 87 ? -10.918 -7.549 17.387 1.00 91.31 87 PHE A C 1
ATOM 634 O O . PHE A 1 87 ? -10.349 -7.180 16.360 1.00 91.31 87 PHE A O 1
ATOM 641 N N . LEU A 1 88 ? -10.527 -7.148 18.601 1.00 91.44 88 LEU A N 1
ATOM 642 C CA . LEU A 1 88 ? -9.442 -6.187 18.809 1.00 91.44 88 LEU A CA 1
ATOM 643 C C . LEU A 1 88 ? -8.088 -6.723 18.339 1.00 91.44 88 LEU A C 1
ATOM 645 O O . LEU A 1 88 ? -7.308 -5.980 17.741 1.00 91.44 88 LEU A O 1
ATOM 649 N N . LYS A 1 89 ? -7.804 -8.010 18.577 1.00 93.62 89 LYS A N 1
ATOM 650 C CA . LYS A 1 89 ? -6.578 -8.662 18.092 1.00 93.62 89 LYS A CA 1
ATOM 651 C C . LYS A 1 89 ? -6.522 -8.667 16.565 1.00 93.62 89 LYS A C 1
ATOM 653 O O . LYS A 1 89 ? -5.499 -8.270 16.008 1.00 93.62 89 LYS A O 1
ATOM 658 N N . THR A 1 90 ? -7.614 -9.046 15.904 1.00 94.62 90 THR A N 1
ATOM 659 C CA . THR A 1 90 ? -7.712 -9.066 14.439 1.00 94.62 90 THR A CA 1
ATOM 660 C C . THR A 1 90 ? -7.568 -7.663 13.854 1.00 94.62 90 THR A C 1
ATOM 662 O O . THR A 1 90 ? -6.741 -7.461 12.968 1.00 94.62 90 THR A O 1
ATOM 665 N N . TYR A 1 91 ? -8.285 -6.673 14.397 1.00 94.94 91 TYR A N 1
ATOM 666 C CA . TYR A 1 91 ? -8.200 -5.279 13.950 1.00 94.94 91 TYR A CA 1
ATOM 667 C C . TYR A 1 91 ? -6.777 -4.724 14.088 1.00 94.94 91 TYR A C 1
ATOM 669 O O . TYR A 1 91 ? -6.217 -4.163 13.148 1.00 94.94 91 TYR A O 1
ATOM 677 N N . LYS A 1 92 ? -6.143 -4.947 15.246 1.00 95.56 92 LYS A N 1
ATOM 678 C CA . LYS A 1 92 ? -4.756 -4.540 15.500 1.00 95.56 92 LYS A CA 1
ATOM 679 C C . LYS A 1 92 ? -3.770 -5.213 14.547 1.00 95.56 92 LYS A C 1
ATOM 681 O O . LYS A 1 92 ? -2.830 -4.565 14.096 1.00 95.56 92 LYS A O 1
ATOM 686 N N . SER A 1 93 ? -3.953 -6.505 14.276 1.00 95.50 93 SER A N 1
ATOM 687 C CA . SER A 1 93 ? -3.105 -7.252 13.344 1.00 95.50 93 SER A CA 1
ATOM 688 C C . SER A 1 93 ? -3.208 -6.678 11.930 1.00 95.50 93 SER A C 1
ATOM 690 O O . SER A 1 93 ? -2.190 -6.325 11.340 1.00 95.50 93 SER A O 1
ATOM 692 N N . ALA A 1 94 ? -4.434 -6.470 11.440 1.00 95.81 94 ALA A N 1
ATOM 693 C CA . ALA A 1 94 ? -4.692 -5.875 10.131 1.00 95.81 94 ALA A CA 1
ATOM 694 C C . ALA A 1 94 ? -4.085 -4.467 10.003 1.00 95.81 94 ALA A C 1
ATOM 696 O O . ALA A 1 94 ? -3.435 -4.163 9.004 1.00 95.81 94 ALA A O 1
ATOM 697 N N . LEU A 1 95 ? -4.203 -3.633 11.045 1.00 96.62 95 LEU A N 1
ATOM 698 C CA . LEU A 1 95 ? -3.543 -2.325 11.078 1.00 96.62 95 LEU A CA 1
ATOM 699 C C . LEU A 1 95 ? -2.021 -2.424 10.984 1.00 96.62 95 LEU A C 1
ATOM 701 O O . LEU A 1 95 ? -1.413 -1.648 10.255 1.00 96.62 95 LEU A O 1
ATOM 705 N N . ARG A 1 96 ? -1.389 -3.356 11.708 1.00 96.88 96 ARG A N 1
ATOM 706 C CA . ARG A 1 96 ? 0.070 -3.536 11.642 1.00 96.88 96 ARG A CA 1
ATOM 707 C C . ARG A 1 96 ? 0.520 -3.919 10.243 1.00 96.88 96 ARG A C 1
ATOM 709 O O . ARG A 1 96 ? 1.475 -3.329 9.757 1.00 96.88 96 ARG A O 1
ATOM 716 N N . ILE A 1 97 ? -0.172 -4.870 9.614 1.00 95.94 97 ILE A N 1
ATOM 717 C CA . ILE A 1 97 ? 0.126 -5.299 8.243 1.00 95.94 97 ILE A CA 1
ATOM 718 C C . ILE A 1 97 ? 0.039 -4.094 7.303 1.00 95.94 97 ILE A C 1
ATOM 720 O O . ILE A 1 97 ? 0.996 -3.819 6.587 1.00 95.94 97 ILE A O 1
ATOM 724 N N . LEU A 1 98 ? -1.053 -3.325 7.372 1.00 96.50 98 LEU A N 1
ATOM 725 C CA . LEU A 1 98 ? -1.242 -2.155 6.517 1.00 96.50 98 LEU A CA 1
ATOM 726 C C . LEU A 1 98 ? -0.171 -1.074 6.743 1.00 96.50 98 LEU A C 1
ATOM 728 O O . LEU A 1 98 ? 0.356 -0.542 5.770 1.00 96.50 98 LEU A O 1
ATOM 732 N N . ILE A 1 99 ? 0.179 -0.768 7.998 1.00 96.62 99 ILE A N 1
ATOM 733 C CA . ILE A 1 99 ? 1.243 0.197 8.326 1.00 96.62 99 ILE A CA 1
ATOM 734 C C . ILE A 1 99 ? 2.577 -0.276 7.757 1.00 96.62 99 ILE A C 1
ATOM 736 O O . ILE A 1 99 ? 3.212 0.469 7.020 1.00 96.62 99 ILE A O 1
ATOM 740 N N . THR A 1 100 ? 2.986 -1.510 8.063 1.00 96.88 100 THR A N 1
ATOM 741 C CA . THR A 1 100 ? 4.267 -2.055 7.600 1.00 96.88 100 THR A CA 1
ATOM 742 C C . THR A 1 100 ? 4.350 -2.049 6.079 1.00 96.88 100 THR A C 1
ATOM 744 O O . THR A 1 100 ? 5.340 -1.568 5.542 1.00 96.88 100 THR A O 1
ATOM 747 N N . THR A 1 101 ? 3.305 -2.497 5.384 1.00 96.69 101 THR A N 1
ATOM 748 C CA . THR A 1 101 ? 3.275 -2.488 3.920 1.00 96.69 101 THR A CA 1
ATOM 749 C C . THR A 1 101 ? 3.368 -1.071 3.354 1.00 96.69 101 THR A C 1
ATOM 751 O O . THR A 1 101 ? 4.185 -0.829 2.470 1.00 96.69 101 THR A O 1
ATOM 754 N N . LEU A 1 102 ? 2.596 -0.107 3.865 1.00 96.62 102 LEU A N 1
ATOM 755 C CA . LEU A 1 102 ? 2.666 1.275 3.374 1.00 96.62 102 LEU A CA 1
ATOM 756 C C . LEU A 1 102 ? 4.033 1.921 3.640 1.00 96.62 102 LEU A C 1
ATOM 758 O O . LEU A 1 102 ? 4.532 2.640 2.775 1.00 96.62 102 LEU A O 1
ATOM 762 N N . THR A 1 103 ? 4.667 1.622 4.777 1.00 96.56 103 THR A N 1
ATOM 763 C CA . THR A 1 103 ? 6.042 2.052 5.064 1.00 96.56 103 THR A CA 1
ATOM 764 C C . THR A 1 103 ? 7.038 1.445 4.078 1.00 96.56 103 THR A C 1
ATOM 766 O O . THR A 1 103 ? 7.843 2.181 3.511 1.00 96.56 103 THR A O 1
ATOM 769 N N . THR A 1 104 ? 6.971 0.137 3.815 1.00 96.69 104 THR A N 1
ATOM 770 C CA . THR A 1 104 ? 7.856 -0.521 2.839 1.00 96.69 104 THR A CA 1
ATOM 771 C C . THR A 1 104 ? 7.677 0.078 1.443 1.00 96.69 104 THR A C 1
ATOM 773 O O . THR A 1 104 ? 8.658 0.436 0.791 1.00 96.69 104 THR A O 1
ATOM 776 N N . ILE A 1 105 ? 6.433 0.281 1.000 1.00 97.50 105 ILE A N 1
ATOM 777 C CA . ILE A 1 105 ? 6.136 0.898 -0.301 1.00 97.50 105 ILE A CA 1
ATOM 778 C C . ILE A 1 105 ? 6.712 2.321 -0.387 1.00 97.50 105 ILE A C 1
ATOM 780 O O . ILE A 1 105 ? 7.274 2.681 -1.420 1.00 97.50 105 ILE A O 1
ATOM 784 N N . GLU A 1 106 ? 6.609 3.128 0.674 1.00 96.50 106 GLU A N 1
ATOM 785 C CA . GLU A 1 106 ? 7.209 4.471 0.708 1.00 96.50 106 GLU A CA 1
ATOM 786 C C . GLU A 1 106 ? 8.741 4.404 0.593 1.00 96.50 106 GLU A C 1
ATOM 788 O O . GLU A 1 106 ? 9.336 5.160 -0.176 1.00 96.50 106 GLU A O 1
ATOM 793 N N . THR A 1 107 ? 9.394 3.465 1.288 1.00 96.50 107 THR A N 1
ATOM 794 C CA . THR A 1 107 ? 10.854 3.298 1.187 1.00 96.50 107 THR A CA 1
ATOM 795 C C . THR A 1 107 ? 11.307 2.889 -0.216 1.00 96.50 107 THR A C 1
ATOM 797 O O . THR A 1 107 ? 12.274 3.449 -0.736 1.00 96.50 107 THR A O 1
ATOM 800 N N . GLU A 1 108 ? 10.576 1.987 -0.871 1.00 97.69 108 GLU A N 1
ATOM 801 C CA . GLU A 1 108 ? 10.847 1.578 -2.253 1.00 97.69 108 GLU A CA 1
ATOM 802 C C . GLU A 1 108 ? 10.566 2.708 -3.254 1.00 97.69 108 GLU A C 1
ATOM 804 O O . GLU A 1 108 ? 11.309 2.885 -4.222 1.00 97.69 108 GLU A O 1
ATOM 809 N N . LEU A 1 109 ? 9.550 3.544 -3.008 1.00 97.19 109 LEU A N 1
ATOM 810 C CA . LEU A 1 109 ? 9.298 4.738 -3.817 1.00 97.19 109 LEU A CA 1
ATOM 811 C C . LEU A 1 109 ? 10.483 5.713 -3.766 1.00 97.19 109 LEU A C 1
ATOM 813 O O . LEU A 1 109 ? 10.878 6.232 -4.808 1.00 97.19 109 LEU A O 1
ATOM 817 N N . ILE A 1 110 ? 11.100 5.915 -2.597 1.00 97.00 110 ILE A N 1
ATOM 818 C CA . ILE A 1 110 ? 12.300 6.761 -2.465 1.00 97.00 110 ILE A CA 1
ATOM 819 C C . ILE A 1 110 ? 13.456 6.201 -3.307 1.00 97.00 110 ILE A C 1
ATOM 821 O O . ILE A 1 110 ? 14.181 6.964 -3.956 1.00 97.00 110 ILE A O 1
ATOM 825 N N . LEU A 1 111 ? 13.645 4.878 -3.327 1.00 97.38 111 LEU A N 1
ATOM 826 C CA . LEU A 1 111 ? 14.642 4.238 -4.193 1.00 97.38 111 LEU A CA 1
ATOM 827 C C . LEU A 1 111 ? 14.315 4.463 -5.671 1.00 97.38 111 LEU A C 1
ATOM 829 O O . LEU A 1 111 ? 15.195 4.851 -6.446 1.00 97.38 111 LEU A O 1
ATOM 833 N N . LEU A 1 112 ? 13.050 4.295 -6.052 1.00 97.81 112 LEU A N 1
ATOM 834 C CA . LEU A 1 112 ? 12.584 4.507 -7.416 1.00 97.81 112 LEU A CA 1
ATOM 835 C C . LEU A 1 112 ? 12.753 5.965 -7.866 1.00 97.81 112 LEU A C 1
ATOM 837 O O . LEU A 1 112 ? 13.179 6.205 -8.994 1.00 97.81 112 LEU A O 1
ATOM 841 N N . ASP A 1 113 ? 12.502 6.939 -6.991 1.00 98.12 113 ASP A N 1
ATOM 842 C CA . ASP A 1 113 ? 12.738 8.362 -7.254 1.00 98.12 113 ASP A CA 1
ATOM 843 C C . ASP A 1 113 ? 14.225 8.666 -7.461 1.00 98.12 113 ASP A C 1
ATOM 845 O O . ASP A 1 113 ? 14.579 9.416 -8.371 1.00 98.12 113 ASP A O 1
ATOM 849 N N . ARG A 1 114 ? 15.122 8.045 -6.683 1.00 98.25 114 ARG A N 1
ATOM 850 C CA . ARG A 1 114 ? 16.578 8.182 -6.877 1.00 98.25 114 ARG A CA 1
ATOM 851 C C . ARG A 1 114 ? 17.027 7.608 -8.218 1.00 98.25 114 ARG A C 1
ATOM 853 O O . ARG A 1 114 ? 17.837 8.234 -8.905 1.00 98.25 114 ARG A O 1
ATOM 860 N N . ILE A 1 115 ? 16.512 6.434 -8.592 1.00 97.44 115 ILE A N 1
ATOM 861 C CA . ILE A 1 115 ? 16.772 5.822 -9.903 1.00 97.44 115 ILE A CA 1
ATOM 862 C C . ILE A 1 115 ? 16.257 6.746 -11.006 1.00 97.44 115 ILE A C 1
ATOM 864 O O . ILE A 1 115 ? 16.986 7.025 -11.960 1.00 97.44 115 ILE A O 1
ATOM 868 N N . TRP A 1 116 ? 15.033 7.255 -10.854 1.00 97.69 116 TRP A N 1
ATOM 869 C CA . TRP A 1 116 ? 14.405 8.139 -11.824 1.00 97.69 116 TRP A CA 1
ATOM 870 C C . TRP A 1 116 ? 15.210 9.422 -12.019 1.00 97.69 116 TRP A C 1
ATOM 872 O O . TRP A 1 116 ? 15.628 9.721 -13.134 1.00 97.69 116 TRP A O 1
ATOM 882 N N . TYR A 1 117 ? 15.526 10.128 -10.935 1.00 97.88 117 TYR A N 1
ATOM 883 C CA . TYR A 1 117 ? 16.254 11.395 -10.971 1.00 97.88 117 TYR A CA 1
ATOM 884 C C . TYR A 1 117 ? 17.609 11.282 -11.684 1.00 97.88 117 TYR A C 1
ATOM 886 O O . TYR A 1 117 ? 17.934 12.113 -12.529 1.00 97.88 117 TYR A O 1
ATOM 894 N N . LYS A 1 118 ? 18.383 10.224 -11.405 1.00 97.88 118 LYS A N 1
ATOM 895 C CA . LYS A 1 118 ? 19.713 10.030 -12.010 1.00 97.88 118 LYS A CA 1
ATOM 896 C C . LYS A 1 118 ? 19.677 9.730 -13.509 1.00 97.88 118 LYS A C 1
ATOM 898 O O . LYS A 1 118 ? 20.645 10.024 -14.203 1.00 97.88 118 LYS A O 1
ATOM 903 N N . ASN A 1 119 ? 18.595 9.133 -14.004 1.00 97.81 119 ASN A N 1
ATOM 904 C CA . ASN A 1 119 ? 18.539 8.568 -15.354 1.00 97.81 119 ASN A CA 1
ATOM 905 C C . ASN A 1 119 ? 17.502 9.254 -16.266 1.00 97.81 119 ASN A C 1
ATOM 907 O O . ASN A 1 119 ? 17.468 8.991 -17.469 1.00 97.81 119 ASN A O 1
ATOM 911 N N . ALA A 1 120 ? 16.678 10.163 -15.732 1.00 97.19 120 ALA A N 1
ATOM 912 C CA . ALA A 1 120 ? 15.563 10.777 -16.455 1.00 97.19 120 ALA A CA 1
ATOM 913 C C . ALA A 1 120 ? 15.988 11.505 -17.737 1.00 97.19 120 ALA A C 1
ATOM 915 O O . ALA A 1 120 ? 15.307 11.402 -18.755 1.00 97.19 120 ALA A O 1
ATOM 916 N N . SER A 1 121 ? 17.119 12.216 -17.716 1.00 97.00 121 SER A N 1
ATOM 917 C CA . SER A 1 121 ? 17.612 12.954 -18.885 1.00 97.00 121 SER A CA 1
ATOM 918 C C . SER A 1 121 ? 18.056 12.035 -20.027 1.00 97.00 121 SER A C 1
ATOM 920 O O . SER A 1 121 ? 17.881 12.396 -21.191 1.00 97.00 121 SER A O 1
ATOM 922 N N . GLN A 1 122 ? 18.584 10.850 -19.704 1.00 96.94 122 GLN A N 1
ATOM 923 C CA . GLN A 1 122 ? 19.080 9.877 -20.681 1.00 96.94 122 GLN A CA 1
ATOM 924 C C . GLN A 1 122 ? 17.936 9.117 -21.360 1.00 96.94 122 GLN A C 1
ATOM 926 O O . GLN A 1 122 ? 17.993 8.869 -22.562 1.00 96.94 122 GLN A O 1
ATOM 931 N N . PHE A 1 123 ? 16.873 8.790 -20.617 1.00 96.56 123 PHE A N 1
ATOM 932 C CA . PHE A 1 123 ? 15.799 7.903 -21.090 1.00 96.56 123 PHE A CA 1
ATOM 933 C C . PHE A 1 123 ? 14.441 8.583 -21.260 1.00 96.56 123 PHE A C 1
ATOM 935 O O . PHE A 1 123 ? 13.426 7.898 -21.360 1.00 96.56 123 PHE A O 1
ATOM 942 N N . LYS A 1 124 ? 14.392 9.918 -21.345 1.00 95.50 124 LYS A N 1
ATOM 943 C CA . LYS A 1 124 ? 13.136 10.687 -21.467 1.00 95.50 124 LYS A CA 1
ATOM 944 C C . LYS A 1 124 ? 12.191 10.207 -22.580 1.00 95.50 124 LYS A C 1
ATOM 946 O O . LYS A 1 124 ? 10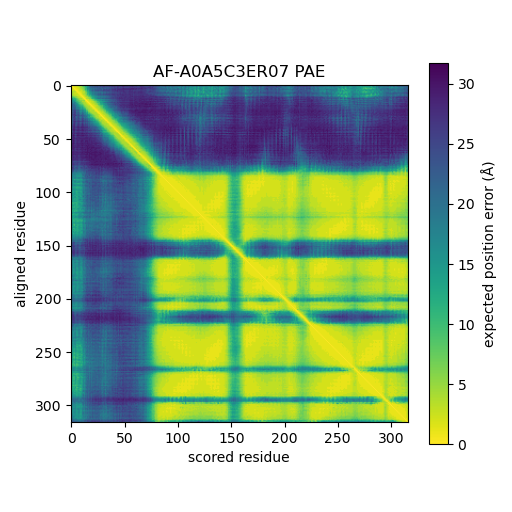.985 10.380 -22.467 1.00 95.50 124 LYS A O 1
ATOM 951 N N . SER A 1 125 ? 12.732 9.643 -23.661 1.00 95.75 125 SER A N 1
ATOM 952 C CA . SER A 1 125 ? 11.975 9.146 -24.818 1.00 95.75 125 SER A CA 1
ATOM 953 C C . SER A 1 125 ? 11.810 7.624 -24.836 1.00 95.75 125 SER A C 1
ATOM 955 O O . SER A 1 125 ? 11.111 7.099 -25.701 1.00 95.75 125 SER A O 1
ATOM 957 N N . ALA A 1 126 ? 12.439 6.895 -23.912 1.00 95.81 126 ALA A N 1
ATOM 958 C CA . ALA A 1 126 ? 12.396 5.443 -23.915 1.00 95.81 126 ALA A CA 1
ATOM 959 C C . ALA A 1 126 ? 11.026 4.942 -23.436 1.00 95.81 126 ALA A C 1
ATOM 961 O O . ALA A 1 126 ? 10.554 5.277 -22.348 1.00 95.81 126 ALA A O 1
ATOM 962 N N . LEU A 1 127 ? 10.391 4.078 -24.229 1.00 94.88 127 LEU A N 1
ATOM 963 C CA . LEU A 1 127 ? 9.051 3.569 -23.927 1.00 94.88 127 LEU A CA 1
ATOM 964 C C . LEU A 1 127 ? 8.992 2.798 -22.596 1.00 94.88 127 LEU A C 1
ATOM 966 O O . LEU A 1 127 ? 8.041 2.952 -21.831 1.00 94.88 127 LEU A O 1
ATOM 970 N N . TRP A 1 128 ? 10.023 2.007 -22.285 1.00 96.44 128 TRP A N 1
ATOM 971 C CA . TRP A 1 128 ? 10.112 1.289 -21.011 1.00 96.44 128 TRP A CA 1
ATOM 972 C C . TRP A 1 128 ? 10.266 2.236 -19.816 1.00 96.44 128 TRP A C 1
ATOM 974 O O . TRP A 1 128 ? 9.690 1.984 -18.758 1.00 96.44 128 TRP A O 1
ATOM 984 N N . TRP A 1 129 ? 10.959 3.362 -20.002 1.00 97.62 129 TRP A N 1
ATOM 985 C CA . TRP A 1 129 ? 11.131 4.387 -18.976 1.00 97.62 129 TRP A CA 1
ATOM 986 C C . TRP A 1 129 ? 9.819 5.100 -18.653 1.00 97.62 129 TRP A C 1
ATOM 988 O O . TRP A 1 129 ? 9.493 5.294 -17.483 1.00 97.62 129 TRP A O 1
ATOM 998 N N . ASN A 1 130 ? 9.006 5.393 -19.672 1.00 97.50 130 ASN A N 1
ATOM 999 C CA . ASN A 1 130 ? 7.665 5.959 -19.491 1.00 97.50 130 ASN A CA 1
ATOM 1000 C C . ASN A 1 130 ? 6.749 5.032 -18.676 1.00 97.50 130 ASN A C 1
ATOM 1002 O O . ASN A 1 130 ? 5.944 5.506 -17.875 1.00 97.50 130 ASN A O 1
ATOM 1006 N N . GLY A 1 131 ? 6.888 3.711 -18.842 1.00 96.94 131 GLY A N 1
ATOM 1007 C CA . GLY A 1 131 ? 6.190 2.725 -18.013 1.00 96.94 131 GLY A CA 1
ATOM 1008 C C . GLY A 1 131 ? 6.577 2.829 -16.534 1.00 96.94 131 GLY A C 1
ATOM 1009 O O . GLY A 1 131 ? 5.699 2.879 -15.671 1.00 96.94 131 GLY A O 1
ATOM 1010 N N . VAL A 1 132 ? 7.879 2.929 -16.250 1.00 97.81 132 VAL A N 1
ATOM 1011 C CA . VAL A 1 132 ? 8.411 3.103 -14.887 1.00 97.81 132 VAL A CA 1
ATOM 1012 C C . VAL A 1 132 ? 7.960 4.433 -14.280 1.00 97.81 132 VAL A C 1
ATOM 1014 O O . VAL A 1 132 ? 7.454 4.445 -13.159 1.00 97.81 132 VAL A O 1
ATOM 1017 N N . ASP A 1 133 ? 8.064 5.544 -15.016 1.00 97.81 133 ASP A N 1
ATOM 1018 C CA . ASP A 1 133 ? 7.592 6.853 -14.543 1.00 97.81 133 ASP A CA 1
ATOM 1019 C C . ASP A 1 133 ? 6.078 6.849 -14.291 1.00 97.81 133 ASP A C 1
ATOM 1021 O O . ASP A 1 133 ? 5.609 7.394 -13.295 1.00 97.81 133 ASP A O 1
ATOM 1025 N N . GLY A 1 134 ? 5.297 6.172 -15.136 1.00 97.44 134 GLY A N 1
ATOM 1026 C CA . GLY A 1 134 ? 3.861 5.997 -14.931 1.00 97.44 134 GLY A CA 1
ATOM 1027 C C . GLY A 1 134 ? 3.522 5.276 -13.622 1.00 97.44 134 GLY A C 1
ATOM 1028 O O . GLY A 1 134 ? 2.605 5.702 -12.915 1.00 97.44 134 GLY A O 1
ATOM 1029 N N . ALA A 1 135 ? 4.266 4.219 -13.282 1.00 97.88 135 ALA A N 1
ATOM 1030 C CA . ALA A 1 135 ? 4.116 3.501 -12.017 1.00 97.88 135 ALA A CA 1
ATOM 1031 C C . ALA A 1 135 ? 4.556 4.356 -10.814 1.00 97.88 135 ALA A C 1
ATOM 1033 O O . ALA A 1 135 ? 3.812 4.493 -9.840 1.00 97.88 135 ALA A O 1
ATOM 1034 N N . ARG A 1 136 ? 5.711 5.021 -10.922 1.00 97.94 136 ARG A N 1
ATOM 1035 C CA . ARG A 1 136 ? 6.234 5.964 -9.921 1.00 97.94 136 ARG A CA 1
ATOM 1036 C C . ARG A 1 136 ? 5.231 7.077 -9.614 1.00 97.94 136 ARG A C 1
ATOM 1038 O O . ARG A 1 136 ? 4.902 7.316 -8.458 1.00 97.94 136 ARG A O 1
ATOM 1045 N N . ARG A 1 137 ? 4.662 7.719 -10.638 1.00 97.06 137 ARG A N 1
ATOM 1046 C CA . ARG A 1 137 ? 3.626 8.753 -10.466 1.00 97.06 137 ARG A CA 1
ATOM 1047 C C . ARG A 1 137 ? 2.368 8.216 -9.792 1.00 97.06 137 ARG A C 1
ATOM 1049 O O . ARG A 1 137 ? 1.769 8.933 -8.999 1.00 97.06 137 ARG A O 1
ATOM 1056 N N . SER A 1 138 ? 1.942 6.987 -10.097 1.00 96.62 138 SER A N 1
ATOM 1057 C CA . SER A 1 138 ? 0.795 6.394 -9.397 1.00 96.62 138 SER A CA 1
ATOM 1058 C C . SER A 1 138 ? 1.081 6.116 -7.925 1.00 96.62 138 SER A C 1
ATOM 1060 O O . SER A 1 138 ? 0.197 6.338 -7.107 1.00 96.62 138 SER A O 1
ATOM 1062 N N . LEU A 1 139 ? 2.309 5.719 -7.578 1.00 96.56 139 LEU A N 1
ATOM 1063 C CA . LEU A 1 139 ? 2.734 5.569 -6.185 1.00 96.56 139 LEU A CA 1
ATOM 1064 C C . LEU A 1 139 ? 2.741 6.910 -5.455 1.00 96.56 139 LEU A C 1
ATOM 1066 O O . LEU A 1 139 ? 2.226 7.003 -4.351 1.00 96.56 139 LEU A O 1
ATOM 1070 N N . HIS A 1 140 ? 3.229 7.975 -6.094 1.00 95.81 140 HIS A N 1
ATOM 1071 C CA . HIS A 1 140 ? 3.166 9.322 -5.520 1.00 95.81 140 HIS A CA 1
ATOM 1072 C C . HIS A 1 140 ? 1.740 9.736 -5.151 1.00 95.81 140 HIS A C 1
ATOM 1074 O O . HIS A 1 140 ? 1.545 10.324 -4.098 1.00 95.81 140 HIS A O 1
ATOM 1080 N N . LYS A 1 141 ? 0.712 9.362 -5.923 1.00 93.00 141 LYS A N 1
ATOM 1081 C CA . LYS A 1 141 ? -0.691 9.658 -5.560 1.00 93.00 141 LYS A CA 1
ATOM 1082 C C . LYS A 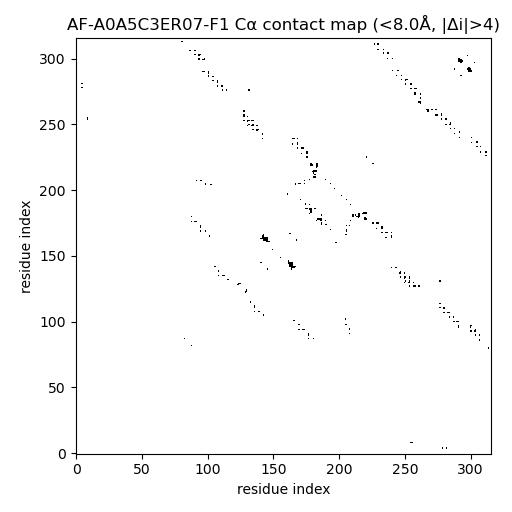1 141 ? -1.122 9.064 -4.212 1.00 93.00 141 LYS A C 1
ATOM 1084 O O . LYS A 1 141 ? -2.059 9.573 -3.611 1.00 93.00 141 LYS A O 1
ATOM 1089 N N . LEU A 1 142 ? -0.462 8.005 -3.743 1.00 92.44 142 LEU A N 1
ATOM 1090 C CA . LEU A 1 142 ? -0.729 7.379 -2.446 1.00 92.44 142 LEU A CA 1
ATOM 1091 C C . LEU A 1 142 ? -0.185 8.207 -1.273 1.00 92.44 142 LEU A C 1
ATOM 1093 O O . LEU A 1 142 ? -0.763 8.184 -0.184 1.00 92.44 142 LEU A O 1
ATOM 1097 N N . PHE A 1 143 ? 0.916 8.928 -1.505 1.00 92.38 143 PHE A N 1
ATOM 1098 C CA . PHE A 1 143 ? 1.691 9.636 -0.480 1.00 92.38 143 PHE A CA 1
ATOM 1099 C C . PHE A 1 143 ? 1.673 11.159 -0.624 1.00 92.38 143 PHE A C 1
ATOM 1101 O O . PHE A 1 143 ? 2.080 11.859 0.299 1.00 92.38 143 PHE A O 1
ATOM 1108 N N . LEU A 1 144 ? 1.181 11.685 -1.742 1.00 88.00 144 LEU A N 1
ATOM 1109 C CA . LEU A 1 144 ? 1.019 13.115 -1.927 1.00 88.00 144 LEU A CA 1
ATOM 1110 C C . LEU A 1 144 ? -0.162 13.625 -1.092 1.00 88.00 144 LEU A C 1
ATOM 1112 O O . LEU A 1 144 ? -1.208 12.963 -1.047 1.00 88.00 144 LEU A O 1
ATOM 1116 N N . PRO A 1 145 ? -0.014 14.809 -0.470 1.00 83.06 145 PRO A N 1
ATOM 1117 C CA . PRO A 1 145 ? -1.119 15.564 0.099 1.00 83.06 145 PRO A CA 1
ATOM 1118 C C . PRO A 1 145 ? -2.273 15.600 -0.894 1.00 83.06 145 PRO A C 1
ATOM 1120 O O . PRO A 1 145 ? -2.136 16.139 -1.995 1.00 83.06 145 PRO A O 1
ATOM 1123 N N . THR A 1 146 ? -3.402 14.988 -0.548 1.00 69.62 146 THR A N 1
ATOM 1124 C CA . THR A 1 146 ? -4.572 15.109 -1.413 1.00 69.62 146 THR A CA 1
ATOM 1125 C C . THR A 1 146 ? -5.162 16.480 -1.138 1.00 69.62 146 THR A C 1
ATOM 1127 O O . THR A 1 146 ? -5.860 16.6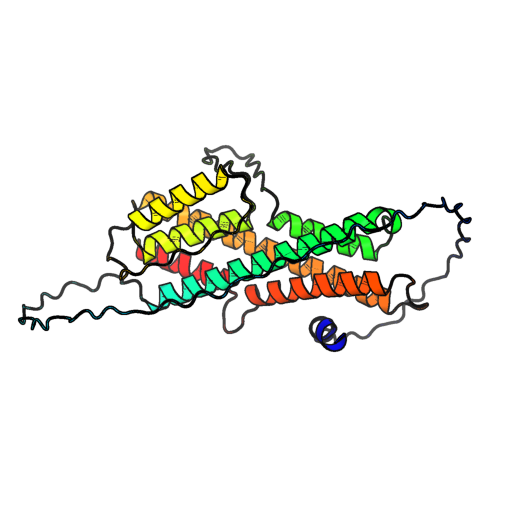74 -0.147 1.00 69.62 146 THR A O 1
ATOM 1130 N N . THR A 1 147 ? -4.866 17.453 -1.998 1.00 60.66 147 THR A N 1
ATOM 1131 C CA . THR A 1 147 ? -5.645 18.689 -2.070 1.00 60.66 147 THR A CA 1
ATOM 1132 C C . THR A 1 147 ? -7.005 18.303 -2.631 1.00 60.66 147 THR A C 1
ATOM 1134 O O . THR A 1 147 ? -7.227 18.345 -3.840 1.00 60.66 147 THR A O 1
ATOM 1137 N N . ILE A 1 148 ? -7.887 17.797 -1.772 1.00 54.53 148 ILE A N 1
ATOM 1138 C CA . ILE A 1 148 ? -9.268 17.533 -2.148 1.00 54.53 148 ILE A CA 1
ATOM 1139 C C . ILE A 1 148 ? -9.887 18.906 -2.392 1.00 54.53 148 ILE A C 1
ATOM 1141 O O . ILE A 1 148 ? -10.315 19.588 -1.470 1.00 54.53 148 ILE A O 1
ATOM 1145 N N . THR A 1 149 ? -9.884 19.344 -3.646 1.00 45.72 149 THR A N 1
ATOM 1146 C CA . THR A 1 149 ? -10.686 20.476 -4.096 1.00 45.72 149 THR A CA 1
ATOM 1147 C C . THR A 1 149 ? -12.122 19.968 -4.189 1.00 45.72 149 THR A C 1
ATOM 1149 O O . THR A 1 149 ? -12.597 19.585 -5.257 1.00 45.72 149 THR A O 1
ATOM 1152 N N . THR A 1 150 ? -12.808 19.852 -3.054 1.00 47.62 150 THR A N 1
ATOM 1153 C CA . THR A 1 150 ? -14.247 19.570 -3.004 1.00 47.62 150 THR A CA 1
ATOM 1154 C C . THR A 1 150 ? -14.983 20.784 -3.562 1.00 47.62 150 THR A C 1
ATOM 1156 O O . THR A 1 150 ? -15.389 21.685 -2.840 1.00 47.62 150 THR A O 1
ATOM 1159 N N . ALA A 1 151 ? -15.141 20.821 -4.884 1.00 42.41 151 ALA A N 1
ATOM 1160 C CA . ALA A 1 151 ? -15.860 21.861 -5.617 1.00 42.41 151 ALA A CA 1
ATOM 1161 C C . ALA A 1 151 ? -17.397 21.722 -5.531 1.00 42.41 151 ALA A C 1
ATOM 1163 O O . ALA A 1 151 ? -18.110 22.233 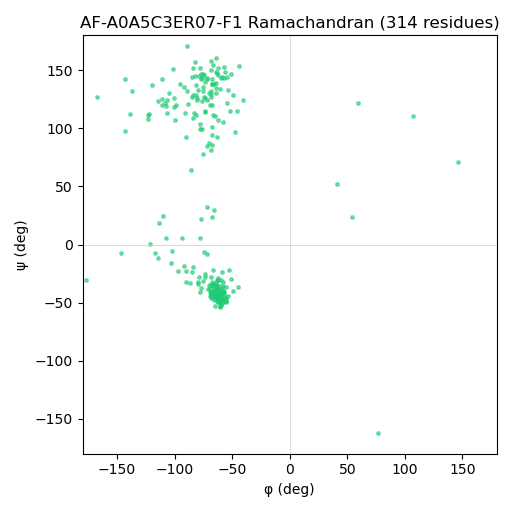-6.389 1.00 42.41 151 ALA A O 1
ATOM 1164 N N . VAL A 1 152 ? -17.933 21.031 -4.521 1.00 45.44 152 VAL A N 1
ATOM 1165 C CA . VAL A 1 152 ? -19.382 20.859 -4.347 1.00 45.44 152 VAL A CA 1
ATOM 1166 C C . VAL A 1 152 ? -19.759 21.393 -2.973 1.00 45.44 152 VAL A C 1
ATOM 1168 O O . VAL A 1 152 ? -19.337 20.860 -1.950 1.00 45.44 152 VAL A O 1
ATOM 1171 N N . GLY A 1 153 ? -20.489 22.509 -2.986 1.00 46.47 153 GLY A N 1
ATOM 1172 C CA . GLY A 1 153 ? -20.861 23.288 -1.813 1.00 46.47 153 GLY A CA 1
ATOM 1173 C C . GLY A 1 153 ? -21.542 22.458 -0.727 1.00 46.47 153 GLY A C 1
ATOM 1174 O O . GLY A 1 153 ? -22.463 21.692 -0.995 1.00 46.47 153 GLY A O 1
ATOM 1175 N N . GLY A 1 154 ? -21.084 22.651 0.509 1.00 42.88 154 GLY A N 1
ATOM 1176 C CA . GLY A 1 154 ? -21.698 22.060 1.693 1.00 42.88 154 GLY A CA 1
ATOM 1177 C C . GLY A 1 154 ? -20.677 21.700 2.762 1.00 42.88 154 GLY A C 1
ATOM 1178 O O . GLY A 1 154 ? -20.415 20.524 2.971 1.00 42.88 154 GLY A O 1
ATOM 1179 N N . GLY A 1 155 ? -20.098 22.716 3.413 1.00 40.44 155 GLY A N 1
ATOM 1180 C CA . GLY A 1 155 ? -19.498 22.624 4.752 1.00 40.44 155 GLY A CA 1
ATOM 1181 C C . GLY A 1 155 ? -18.685 21.365 5.062 1.00 40.44 155 GLY A C 1
ATOM 1182 O O . GLY A 1 155 ? -18.935 20.714 6.073 1.00 40.44 155 GLY A O 1
ATOM 1183 N N . SER A 1 156 ? -17.722 21.005 4.212 1.00 37.75 156 SER A N 1
ATOM 1184 C CA . SER A 1 156 ? -16.732 19.996 4.581 1.00 37.75 156 SER A CA 1
ATOM 1185 C C . SER A 1 156 ? -15.788 20.644 5.581 1.00 37.75 156 SER A C 1
ATOM 1187 O O . SER A 1 156 ? -15.089 21.591 5.236 1.00 37.75 156 SER A O 1
ATOM 1189 N N . VAL A 1 157 ? -15.797 20.165 6.824 1.00 48.69 157 VAL A N 1
ATOM 1190 C CA . VAL A 1 157 ? -14.850 20.592 7.853 1.00 48.69 157 VAL A CA 1
ATOM 1191 C C . VAL A 1 157 ? -13.452 20.292 7.323 1.00 48.69 157 VAL A C 1
ATOM 1193 O O . VAL A 1 157 ? -13.058 19.129 7.216 1.00 48.69 157 VAL A O 1
ATOM 1196 N N . ASP A 1 158 ? -12.760 21.354 6.919 1.00 41.94 158 ASP A N 1
ATOM 1197 C CA . ASP A 1 158 ? -11.379 21.367 6.465 1.00 41.94 158 ASP A CA 1
ATOM 1198 C C . ASP A 1 158 ? -10.509 20.582 7.445 1.00 41.94 158 ASP A C 1
ATOM 1200 O O . ASP A 1 158 ? -10.022 21.095 8.450 1.00 41.94 158 ASP A O 1
ATOM 1204 N N . SER A 1 159 ? -10.245 19.320 7.127 1.00 46.84 159 SER A N 1
ATOM 1205 C CA . SER A 1 159 ? -9.023 18.671 7.582 1.00 46.84 159 SER A CA 1
ATOM 1206 C C . SER A 1 159 ? -7.938 19.015 6.570 1.00 46.84 159 SER A C 1
ATOM 1208 O O . SER A 1 159 ? -7.422 18.147 5.869 1.00 46.84 159 SER A O 1
ATOM 1210 N N . GLY A 1 160 ? -7.618 20.311 6.482 1.00 48.91 160 GLY A N 1
ATOM 1211 C CA . GLY A 1 160 ? -6.568 20.912 5.653 1.00 48.91 160 GLY A CA 1
ATOM 1212 C C . GLY A 1 160 ? -5.148 20.504 6.058 1.00 48.91 160 GLY A C 1
ATOM 1213 O O . GLY A 1 160 ? -4.205 21.260 5.872 1.00 48.91 160 GLY A O 1
ATOM 1214 N N . LEU A 1 161 ? -4.974 19.303 6.610 1.00 58.28 161 LEU A N 1
ATOM 1215 C CA . LEU A 1 161 ? -3.714 18.816 7.166 1.00 58.28 161 LEU A CA 1
ATOM 1216 C C . LEU A 1 161 ? -2.721 18.343 6.098 1.00 58.28 161 LEU A C 1
ATOM 1218 O O . LEU A 1 161 ? -1.683 17.791 6.438 1.00 58.28 161 LEU A O 1
ATOM 1222 N N . GLY A 1 162 ? -3.021 18.521 4.805 1.00 68.12 162 GLY A N 1
ATOM 1223 C CA . GLY A 1 162 ? -2.110 18.133 3.724 1.00 68.12 162 GLY A CA 1
ATOM 1224 C C . GLY A 1 162 ? -1.672 16.666 3.801 1.00 68.12 162 GLY A C 1
ATOM 1225 O O . GLY A 1 162 ? -0.609 16.302 3.308 1.00 68.12 162 GLY A O 1
ATOM 1226 N N . LEU A 1 163 ? -2.452 15.807 4.459 1.00 81.12 163 LEU A N 1
ATOM 1227 C CA . LEU A 1 163 ? -2.079 14.415 4.638 1.00 81.12 163 LEU A CA 1
ATOM 1228 C C . LEU A 1 163 ? -2.333 13.653 3.348 1.00 81.12 163 LEU A C 1
ATOM 1230 O O . LEU A 1 163 ? -3.286 13.904 2.604 1.00 81.12 163 LEU A O 1
ATOM 1234 N N . SER A 1 164 ? -1.478 12.670 3.107 1.00 90.88 164 SER A N 1
ATOM 1235 C CA . SER A 1 164 ? -1.741 11.696 2.068 1.00 90.88 164 SER A CA 1
ATOM 1236 C C . SER A 1 164 ? -2.942 10.829 2.424 1.00 90.88 164 SER A C 1
ATOM 1238 O O . SER A 1 164 ? -3.232 10.602 3.606 1.00 90.88 164 SER A O 1
ATOM 1240 N N . LEU A 1 165 ? -3.614 10.290 1.405 1.00 92.00 165 LEU A N 1
ATOM 1241 C CA . LEU A 1 165 ? -4.735 9.372 1.599 1.00 92.00 165 LEU A CA 1
ATOM 1242 C C . LEU A 1 165 ? -4.341 8.199 2.510 1.00 92.00 165 LEU A C 1
ATOM 1244 O O . LEU A 1 165 ? -5.073 7.877 3.445 1.00 92.00 165 LEU A O 1
ATOM 1248 N N . GLY A 1 166 ? -3.159 7.606 2.297 1.00 92.38 166 GLY A N 1
ATOM 1249 C CA . GLY A 1 166 ? -2.663 6.501 3.121 1.00 92.38 166 GLY A CA 1
ATOM 1250 C C . GLY A 1 166 ? -2.487 6.880 4.596 1.00 92.38 166 GLY A C 1
ATOM 1251 O O . GLY A 1 166 ? -2.964 6.164 5.479 1.00 92.38 166 GLY A O 1
ATOM 1252 N N . LYS A 1 167 ? -1.855 8.030 4.880 1.00 92.81 167 LYS A N 1
ATOM 1253 C CA . LYS A 1 167 ? -1.620 8.498 6.259 1.00 92.81 167 LYS A CA 1
ATOM 1254 C C . LYS A 1 167 ? -2.920 8.899 6.954 1.00 92.81 167 LYS A C 1
ATOM 1256 O O . LYS A 1 167 ? -3.133 8.507 8.101 1.00 92.81 167 LYS A O 1
ATOM 1261 N N . SER A 1 168 ? -3.804 9.619 6.262 1.00 92.69 168 SER A N 1
ATOM 1262 C CA . SER A 1 168 ? -5.110 10.030 6.796 1.00 92.69 168 SER A CA 1
ATOM 1263 C C . SER A 1 168 ? -5.980 8.819 7.155 1.00 92.69 168 SER A C 1
ATOM 1265 O O . SER A 1 168 ? -6.460 8.718 8.285 1.00 92.69 168 SER A O 1
ATOM 1267 N N . THR A 1 169 ? -6.077 7.842 6.244 1.00 94.38 169 THR A N 1
ATOM 1268 C CA . THR A 1 169 ? -6.844 6.604 6.463 1.00 94.38 169 THR A CA 1
ATOM 1269 C C . THR A 1 169 ? -6.345 5.852 7.696 1.00 94.38 169 THR A C 1
ATOM 1271 O O . THR A 1 169 ? -7.131 5.461 8.562 1.00 94.38 169 THR A O 1
ATOM 1274 N N . LEU A 1 170 ? -5.024 5.671 7.811 1.00 95.69 170 LEU A N 1
ATOM 1275 C CA . LEU A 1 170 ? -4.422 4.968 8.943 1.00 95.69 170 LEU A CA 1
ATOM 1276 C C . LEU A 1 170 ? -4.649 5.686 10.271 1.00 95.69 170 LEU A C 1
ATOM 1278 O O . LEU A 1 170 ? -4.988 5.031 11.256 1.00 95.69 170 LEU A O 1
ATOM 1282 N N . ARG A 1 171 ? -4.496 7.014 10.312 1.00 95.00 171 ARG A N 1
ATOM 1283 C CA . ARG A 1 171 ? -4.754 7.801 11.526 1.00 95.00 171 ARG A CA 1
ATOM 1284 C C . ARG A 1 171 ? -6.180 7.616 12.015 1.00 95.00 171 ARG A C 1
ATOM 1286 O O . ARG A 1 171 ? -6.373 7.290 13.183 1.00 95.00 171 ARG A O 1
ATOM 1293 N N . ASN A 1 172 ? -7.158 7.727 11.123 1.00 94.62 172 ASN A N 1
ATOM 1294 C CA . ASN A 1 172 ? -8.561 7.547 11.483 1.00 94.62 172 ASN A CA 1
ATOM 1295 C C . ASN A 1 172 ? -8.839 6.129 12.001 1.00 94.62 172 ASN A C 1
ATOM 1297 O O . ASN A 1 172 ? -9.466 5.955 13.049 1.00 94.62 172 ASN A O 1
ATOM 1301 N N . CYS A 1 173 ? -8.274 5.108 11.353 1.00 95.94 173 CYS A N 1
ATOM 1302 C CA . CYS A 1 173 ? -8.415 3.731 11.820 1.00 95.94 173 CYS A CA 1
ATOM 1303 C C . CYS A 1 173 ? -7.733 3.484 13.183 1.00 95.94 173 CYS A C 1
ATOM 1305 O O . CYS A 1 173 ? -8.247 2.696 13.983 1.00 95.94 173 CYS A O 1
ATOM 1307 N N . ILE A 1 174 ? -6.605 4.146 13.472 1.00 96.19 174 ILE A N 1
ATOM 1308 C CA . ILE A 1 174 ? -5.909 4.084 14.771 1.00 96.19 174 ILE A CA 1
ATOM 1309 C C . ILE A 1 174 ? -6.694 4.825 15.856 1.00 96.19 174 ILE A C 1
ATOM 1311 O O . ILE A 1 174 ? -6.774 4.333 16.982 1.00 96.19 174 ILE A O 1
ATOM 1315 N N . LEU A 1 175 ? -7.310 5.965 15.539 1.00 94.56 175 LEU A N 1
ATOM 1316 C CA . LEU A 1 175 ? -8.197 6.674 16.463 1.00 94.56 175 LEU A CA 1
ATOM 1317 C C . LEU A 1 175 ? -9.381 5.790 16.865 1.00 94.56 175 LEU A C 1
ATOM 1319 O O . LEU A 1 175 ? -9.647 5.633 18.055 1.00 94.56 175 LEU A O 1
ATOM 1323 N N . ILE A 1 176 ? -10.017 5.118 15.900 1.00 93.38 176 ILE A N 1
ATOM 1324 C CA . ILE A 1 176 ? -11.086 4.144 16.171 1.00 93.38 176 ILE A CA 1
ATOM 1325 C C . ILE A 1 176 ? -10.580 3.016 17.078 1.00 93.38 176 ILE A C 1
ATOM 1327 O O . ILE A 1 176 ? -11.210 2.710 18.088 1.00 93.38 176 ILE A O 1
ATOM 1331 N N . TYR A 1 177 ? -9.417 2.427 16.775 1.00 93.75 177 TYR A N 1
ATOM 1332 C CA . TYR A 1 177 ? -8.814 1.405 17.640 1.00 93.75 177 TYR A CA 1
ATOM 1333 C C . TYR A 1 177 ? -8.586 1.912 19.066 1.00 93.75 177 TYR A C 1
ATOM 1335 O O . TYR A 1 177 ? -8.844 1.187 20.023 1.00 93.75 177 TYR A O 1
ATOM 1343 N N . SER A 1 178 ? -8.125 3.151 19.210 1.00 92.88 178 SER A N 1
ATOM 1344 C CA . SER A 1 178 ? -7.816 3.757 20.506 1.00 92.88 178 SER A CA 1
ATOM 1345 C C . SER A 1 178 ? -9.072 3.987 21.334 1.00 92.88 178 SER A C 1
ATOM 1347 O O . SER A 1 178 ? -9.082 3.639 22.512 1.00 92.88 178 SER A O 1
ATOM 1349 N N . ALA A 1 179 ? -10.147 4.465 20.700 1.00 90.00 179 ALA A N 1
ATOM 1350 C CA . ALA A 1 179 ? -11.450 4.614 21.341 1.00 90.00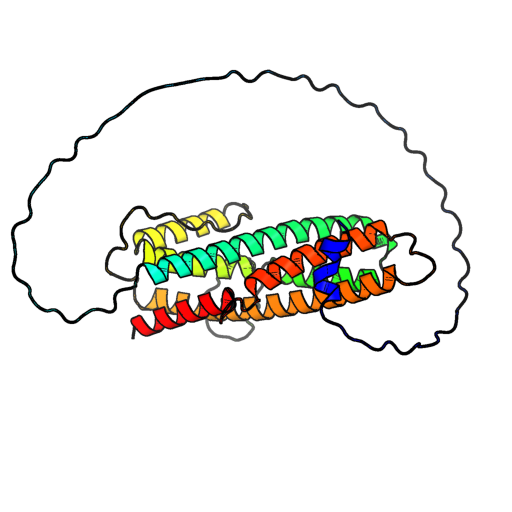 179 ALA A CA 1
ATOM 1351 C C . ALA A 1 179 ? -11.995 3.274 21.852 1.00 90.00 179 ALA A C 1
ATOM 1353 O O . ALA A 1 179 ? -12.516 3.205 22.960 1.00 90.00 179 ALA A O 1
ATOM 1354 N N . ILE A 1 180 ? -11.856 2.200 21.069 1.00 88.88 180 ILE A N 1
ATOM 1355 C CA . ILE A 1 180 ? -12.418 0.890 21.427 1.00 88.88 180 ILE A CA 1
ATOM 1356 C C . ILE A 1 180 ? -11.558 0.167 22.467 1.00 88.88 180 ILE A C 1
ATOM 1358 O O . ILE A 1 180 ? -12.085 -0.481 23.365 1.00 88.88 180 ILE A O 1
ATOM 1362 N N . ALA A 1 181 ? -10.233 0.223 22.331 1.00 89.88 181 ALA A N 1
ATOM 1363 C CA . ALA A 1 181 ? -9.328 -0.551 23.174 1.00 89.88 181 ALA A CA 1
ATOM 1364 C C . ALA A 1 181 ? -8.960 0.161 24.484 1.00 89.88 181 ALA A C 1
ATOM 1366 O O . ALA A 1 181 ? -8.744 -0.518 25.484 1.00 89.88 181 ALA A O 1
ATOM 1367 N N . GLY A 1 182 ? -8.865 1.495 24.476 1.00 87.69 182 GLY A N 1
ATOM 1368 C CA . GLY A 1 182 ? -8.430 2.301 25.621 1.00 87.69 182 GLY A CA 1
ATOM 1369 C C . GLY A 1 182 ? -9.443 3.346 26.098 1.00 87.69 182 GLY A C 1
ATOM 1370 O O . GLY A 1 182 ? -9.148 4.070 27.043 1.00 87.69 182 GLY A O 1
ATOM 1371 N N . GLY A 1 183 ? -10.617 3.442 25.467 1.00 87.31 183 GLY A N 1
ATOM 1372 C CA . GLY A 1 183 ? -11.661 4.393 25.846 1.00 87.31 183 GLY A CA 1
ATOM 1373 C C . GLY A 1 183 ? -11.389 5.836 25.403 1.00 87.31 183 GLY A C 1
ATOM 1374 O O . GLY A 1 183 ? -10.576 6.111 24.515 1.00 87.31 183 GLY A O 1
ATOM 1375 N N . MET A 1 184 ? -12.105 6.773 26.029 1.00 85.81 184 MET A N 1
ATOM 1376 C CA . MET A 1 184 ? -12.086 8.195 25.668 1.00 85.81 184 MET A CA 1
ATOM 1377 C C . MET A 1 184 ? -10.740 8.878 25.868 1.00 85.81 184 MET A C 1
ATOM 1379 O O . MET A 1 184 ? -10.292 9.624 24.998 1.00 85.81 184 MET A O 1
ATOM 1383 N N . GLU A 1 185 ? 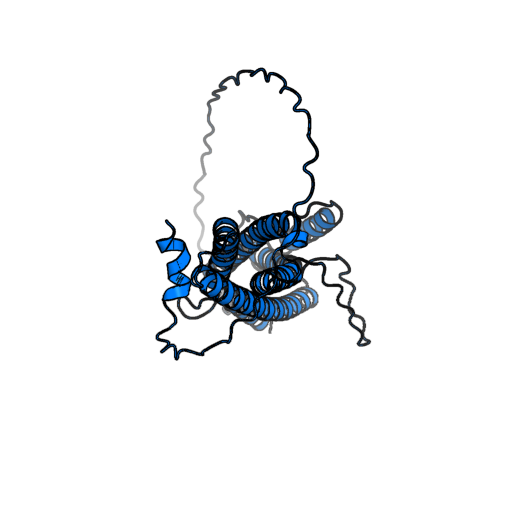-10.083 8.602 26.988 1.00 88.44 185 GLU A N 1
ATOM 1384 C CA . GLU A 1 185 ? -8.793 9.205 27.321 1.00 88.44 185 GLU A CA 1
ATOM 1385 C C . GLU A 1 185 ? -7.724 8.808 26.298 1.00 88.44 185 GLU A C 1
ATOM 1387 O O . GLU A 1 185 ? -6.970 9.649 25.804 1.00 88.44 185 GLU A O 1
ATOM 1392 N N . ALA A 1 186 ? -7.710 7.532 25.898 1.00 90.56 186 ALA A N 1
ATOM 1393 C CA . ALA A 1 186 ? -6.818 7.025 24.864 1.00 90.56 186 ALA A CA 1
ATOM 1394 C C . ALA A 1 186 ? -7.083 7.672 23.500 1.00 90.56 186 ALA A C 1
ATOM 1396 O O . ALA A 1 186 ? -6.137 8.025 22.793 1.00 90.56 186 ALA A O 1
ATOM 1397 N N . PHE A 1 187 ? -8.357 7.830 23.131 1.00 91.19 187 PHE A N 1
ATOM 1398 C CA . PHE A 1 187 ? -8.750 8.511 21.900 1.00 91.19 187 PHE A CA 1
ATOM 1399 C C . PHE A 1 187 ? -8.245 9.958 21.871 1.00 91.19 187 PHE A C 1
ATOM 1401 O O . PHE A 1 187 ? -7.556 10.339 20.926 1.00 91.19 187 PHE A O 1
ATOM 1408 N N . GLN A 1 188 ? -8.523 10.736 22.921 1.00 91.12 188 GLN A N 1
ATOM 1409 C CA . GLN A 1 188 ? -8.105 12.138 23.023 1.00 91.12 188 GLN A CA 1
ATOM 1410 C C . GLN A 1 188 ? -6.582 12.276 23.036 1.00 91.12 188 GLN A C 1
ATOM 1412 O O . GLN A 1 188 ? -6.033 13.119 22.331 1.00 91.12 188 GLN A O 1
ATOM 1417 N N . THR A 1 189 ? -5.889 11.395 23.762 1.00 92.88 189 THR A N 1
ATOM 1418 C CA . THR A 1 189 ? -4.421 11.373 23.803 1.00 92.88 189 THR A CA 1
ATOM 1419 C C . THR A 1 189 ? -3.831 11.125 22.414 1.00 92.88 189 THR A C 1
ATOM 1421 O O . THR A 1 189 ? -2.889 11.805 22.011 1.00 92.88 189 THR A O 1
ATOM 1424 N N . GLN A 1 190 ? -4.378 10.173 21.649 1.00 94.19 190 GLN A N 1
ATOM 1425 C CA . GLN A 1 190 ? -3.915 9.921 20.279 1.00 94.19 190 GLN A CA 1
ATOM 1426 C C . GLN A 1 190 ? -4.273 11.052 19.316 1.00 94.19 190 GLN A C 1
ATOM 1428 O O . GLN A 1 190 ? -3.469 11.385 18.450 1.00 94.19 190 GLN A O 1
ATOM 1433 N N . GLN A 1 191 ? -5.446 11.663 19.471 1.00 92.50 191 GLN A N 1
ATOM 1434 C CA . GLN A 1 191 ? -5.845 12.813 18.667 1.00 92.50 191 GLN A CA 1
ATOM 1435 C C . GLN A 1 191 ? -4.900 13.999 18.888 1.00 92.50 191 GLN A C 1
ATOM 1437 O O . GLN A 1 191 ? -4.396 14.558 17.915 1.00 92.50 191 GLN A O 1
ATOM 1442 N N . PHE A 1 192 ? -4.605 14.332 20.147 1.00 91.81 192 PHE A N 1
ATOM 1443 C CA . PHE A 1 192 ? -3.652 15.384 20.500 1.00 91.81 192 PHE A CA 1
ATOM 1444 C C . PHE A 1 192 ? -2.253 15.077 19.960 1.00 91.81 192 PHE A C 1
ATOM 1446 O O . PHE A 1 192 ? -1.611 15.940 19.365 1.00 91.81 192 PHE A O 1
ATOM 1453 N N . LYS A 1 193 ? -1.807 13.820 20.083 1.00 92.81 193 LYS A N 1
ATOM 1454 C CA . LYS A 1 193 ? -0.526 13.386 19.523 1.00 92.81 193 LYS A CA 1
ATOM 1455 C C . LYS A 1 193 ? -0.458 13.618 18.012 1.00 92.81 193 LYS A C 1
ATOM 1457 O O . LYS A 1 193 ? 0.527 14.169 17.541 1.00 92.81 193 LYS A O 1
ATOM 1462 N N . PHE A 1 194 ? -1.495 13.255 17.257 1.00 91.88 194 PHE A N 1
ATOM 1463 C CA . PHE A 1 194 ? -1.502 13.490 15.811 1.00 91.88 194 PHE A CA 1
ATOM 1464 C C . PHE A 1 194 ? -1.516 14.979 15.447 1.00 91.88 194 PHE A C 1
ATOM 1466 O O . PHE A 1 194 ? -0.836 15.356 14.500 1.00 91.88 194 PHE A O 1
ATOM 1473 N N . GLN A 1 195 ? -2.208 15.828 16.213 1.00 90.00 195 GLN A N 1
ATOM 1474 C CA . GLN A 1 195 ? -2.180 17.286 16.016 1.00 90.00 195 GLN A CA 1
ATOM 1475 C C . GLN A 1 195 ? -0.788 17.883 16.275 1.00 90.00 195 GLN A C 1
ATOM 1477 O O . GLN A 1 195 ? -0.334 18.772 15.552 1.00 90.00 195 GLN A O 1
ATOM 1482 N N . GLN A 1 196 ? -0.087 17.377 17.291 1.00 89.31 196 GLN A N 1
ATOM 1483 C CA . GLN A 1 196 ? 1.289 17.771 17.574 1.00 89.31 196 GLN A CA 1
ATOM 1484 C C . GLN A 1 196 ? 2.251 17.271 16.488 1.00 89.31 196 GLN A C 1
ATOM 1486 O O . GLN A 1 196 ? 3.096 18.035 16.016 1.00 89.31 196 GLN A O 1
ATOM 1491 N N . ASP A 1 197 ? 2.086 16.019 16.054 1.00 85.94 197 ASP A N 1
ATOM 1492 C CA . ASP A 1 197 ? 2.881 15.415 14.984 1.00 85.94 197 ASP A CA 1
ATOM 1493 C C . ASP A 1 197 ? 2.690 16.153 13.654 1.00 85.94 197 ASP A C 1
ATOM 1495 O O . ASP A 1 197 ? 3.632 16.189 12.879 1.00 85.94 197 ASP A O 1
ATOM 1499 N N . ASP A 1 198 ? 1.536 16.779 13.401 1.00 81.69 198 ASP A N 1
ATOM 1500 C CA . ASP A 1 198 ? 1.299 17.623 12.215 1.00 81.69 198 ASP A CA 1
ATOM 1501 C C . ASP A 1 198 ? 2.007 18.977 12.278 1.00 81.69 198 ASP A C 1
ATOM 1503 O O . ASP A 1 198 ? 2.350 19.558 11.249 1.00 81.69 198 ASP A O 1
ATOM 1507 N N . SER A 1 199 ? 2.232 19.479 13.491 1.00 80.00 199 SER A N 1
ATOM 1508 C CA . SER A 1 199 ? 2.948 20.737 13.721 1.00 80.00 199 SER A CA 1
ATOM 1509 C C . SER A 1 199 ? 4.460 20.536 13.628 1.00 80.00 199 SER A C 1
ATOM 1511 O O . SER A 1 199 ? 5.198 21.410 13.172 1.00 80.00 199 SER A O 1
ATOM 1513 N N . SER A 1 200 ? 4.937 19.365 14.049 1.00 74.12 200 SER A N 1
ATOM 1514 C CA . SER A 1 200 ? 6.297 18.922 13.775 1.00 74.12 200 SER A CA 1
ATOM 1515 C C . SER A 1 200 ? 6.370 18.483 12.313 1.00 74.12 200 SER A C 1
ATOM 1517 O O . SER A 1 200 ? 5.565 17.683 11.873 1.00 74.12 200 SER A O 1
ATOM 1519 N N . SER A 1 201 ? 7.344 18.900 11.519 1.00 68.12 201 SER A N 1
ATOM 1520 C CA . SER A 1 201 ? 7.508 18.391 10.143 1.00 68.12 201 SER A CA 1
ATOM 1521 C C . SER A 1 201 ? 7.923 16.901 10.069 1.00 68.12 201 SER A C 1
ATOM 1523 O O . SER A 1 201 ? 8.516 16.450 9.085 1.00 68.12 201 SER A O 1
ATOM 1525 N N . SER A 1 202 ? 7.642 16.109 11.110 1.00 70.88 202 SER A N 1
ATOM 1526 C CA . SER A 1 202 ? 7.986 14.700 11.196 1.00 70.88 202 SER A CA 1
ATOM 1527 C C . SER A 1 202 ? 7.038 13.866 10.325 1.00 70.88 202 SER A C 1
ATOM 1529 O O . SER A 1 202 ? 5.924 13.504 10.687 1.00 70.88 202 SER A O 1
ATOM 1531 N N . SER A 1 203 ? 7.507 13.513 9.128 1.00 70.88 203 SER A N 1
ATOM 1532 C CA . SER A 1 203 ? 6.784 12.669 8.161 1.00 70.88 203 SER A CA 1
ATOM 1533 C C . SER A 1 203 ? 6.708 11.186 8.586 1.00 70.88 203 SER A C 1
ATOM 1535 O O . SER A 1 203 ? 6.726 10.288 7.745 1.00 70.88 203 SER A O 1
ATOM 1537 N N . SER A 1 204 ? 6.652 10.886 9.883 1.00 88.19 204 SER A N 1
ATOM 1538 C CA . SER A 1 204 ? 6.644 9.505 10.377 1.00 88.19 204 SER A CA 1
ATOM 1539 C C . SER A 1 204 ? 5.264 8.845 10.238 1.00 88.19 204 SER A C 1
ATOM 1541 O O . SER A 1 204 ? 4.228 9.514 10.218 1.00 88.19 204 SER A O 1
ATOM 1543 N N . TRP A 1 205 ? 5.233 7.516 10.093 1.00 91.31 205 TRP A N 1
ATOM 1544 C CA . TRP A 1 205 ? 3.974 6.764 10.077 1.00 91.31 205 TRP A CA 1
ATOM 1545 C C . TRP A 1 205 ? 3.351 6.708 11.478 1.00 91.31 205 TRP A C 1
ATOM 1547 O O . TRP A 1 205 ? 4.071 6.548 12.469 1.00 91.31 205 TRP A O 1
ATOM 1557 N N . PRO A 1 206 ? 2.010 6.781 11.586 1.00 91.62 206 PRO A N 1
ATOM 1558 C CA . PRO A 1 206 ? 1.339 6.732 12.871 1.00 91.62 206 PRO A CA 1
ATOM 1559 C C . PRO A 1 206 ? 1.578 5.376 13.546 1.00 91.62 206 PRO A C 1
ATOM 1561 O O . PRO A 1 206 ? 1.480 4.313 12.932 1.00 91.62 206 PRO A O 1
ATOM 1564 N N . THR A 1 207 ? 1.895 5.413 14.838 1.00 93.31 207 THR A N 1
ATOM 1565 C CA . THR A 1 207 ? 2.181 4.211 15.630 1.00 93.31 207 THR A CA 1
ATOM 1566 C C . THR A 1 207 ? 0.933 3.749 16.372 1.00 93.31 207 THR A C 1
ATOM 1568 O O . THR A 1 207 ? 0.224 4.555 16.967 1.00 93.31 207 THR A O 1
ATOM 1571 N N . ILE A 1 208 ? 0.684 2.438 16.393 1.00 94.81 208 ILE A N 1
ATOM 1572 C CA . ILE A 1 208 ? -0.445 1.867 17.137 1.00 94.81 208 ILE A CA 1
ATOM 1573 C C . ILE A 1 208 ? -0.157 1.942 18.647 1.00 94.81 208 ILE A C 1
ATOM 1575 O O . ILE A 1 208 ? 0.845 1.369 19.096 1.00 94.81 208 ILE A O 1
ATOM 1579 N N . PRO A 1 209 ? -1.037 2.558 19.455 1.00 93.81 209 PRO A N 1
ATOM 1580 C CA . PRO A 1 209 ? -0.859 2.610 20.899 1.00 93.81 209 PRO A CA 1
ATOM 1581 C C . PRO A 1 209 ? -0.922 1.222 21.550 1.00 93.81 209 PRO A C 1
ATOM 1583 O O . PRO A 1 209 ? -1.612 0.296 21.099 1.00 93.81 209 PRO A O 1
ATOM 1586 N N . LYS A 1 210 ? -0.173 1.073 22.644 1.00 92.94 210 LYS A N 1
ATOM 1587 C CA . LYS A 1 210 ? -0.198 -0.111 23.506 1.00 92.94 210 LYS A CA 1
ATOM 1588 C C . LYS A 1 210 ? -1.050 0.215 24.729 1.00 92.94 210 LYS A C 1
ATOM 1590 O O . LYS A 1 210 ? -0.785 1.198 25.406 1.00 92.94 210 LYS A O 1
ATOM 1595 N N . PHE A 1 211 ? -2.045 -0.622 24.998 1.00 86.56 211 PHE A N 1
ATOM 1596 C CA . PHE A 1 211 ? -2.897 -0.512 26.176 1.00 86.56 211 PHE A CA 1
ATOM 1597 C C . PHE A 1 211 ? -2.580 -1.683 27.101 1.00 86.56 211 PHE A C 1
ATOM 1599 O O . PHE A 1 211 ? -2.596 -2.832 26.656 1.00 86.56 211 PHE A O 1
ATOM 1606 N N . ASN A 1 212 ? -2.235 -1.373 28.352 1.00 78.56 212 ASN A N 1
ATOM 1607 C CA . ASN A 1 212 ? -1.977 -2.370 29.396 1.00 78.56 212 ASN A CA 1
ATOM 1608 C C . ASN A 1 212 ? -3.246 -2.692 30.198 1.00 78.56 212 ASN A C 1
ATOM 1610 O O . ASN A 1 212 ? -3.316 -3.719 30.868 1.00 78.56 212 ASN A O 1
ATOM 1614 N N . THR A 1 213 ? -4.250 -1.821 30.128 1.00 70.50 213 THR A N 1
ATOM 1615 C CA . THR A 1 213 ? -5.537 -1.985 30.797 1.00 70.50 213 THR A CA 1
ATOM 1616 C C . THR A 1 213 ? -6.461 -2.879 29.973 1.00 70.50 213 THR A C 1
ATOM 1618 O O . THR A 1 213 ? -6.424 -2.885 28.739 1.00 70.50 213 THR A O 1
ATOM 1621 N N . LYS A 1 214 ? -7.289 -3.679 30.661 1.00 66.25 214 LYS A N 1
ATOM 1622 C CA . LYS A 1 214 ? -8.389 -4.400 30.005 1.00 66.25 214 LYS A CA 1
ATOM 1623 C C . LYS A 1 214 ? -9.315 -3.367 29.344 1.00 66.25 214 LYS A C 1
ATOM 1625 O O . LYS A 1 214 ? -9.491 -2.303 29.937 1.00 66.25 214 LYS A O 1
ATOM 1630 N N . PRO A 1 215 ? -9.901 -3.668 28.168 1.00 63.19 215 PRO A N 1
ATOM 1631 C CA . PRO A 1 215 ? -10.855 -2.773 27.524 1.00 63.19 215 PRO A CA 1
ATOM 1632 C C . PRO A 1 215 ? -11.935 -2.404 28.538 1.00 63.19 215 PRO A C 1
ATOM 1634 O O . PRO A 1 215 ? -12.633 -3.293 29.033 1.00 63.19 215 PRO A O 1
ATOM 1637 N N . LEU A 1 216 ? -12.006 -1.127 28.917 1.00 58.19 216 LEU A N 1
ATOM 1638 C CA . LEU A 1 216 ? -13.055 -0.676 29.818 1.00 58.19 216 LEU A CA 1
ATOM 1639 C C . LEU A 1 216 ? -14.394 -0.813 29.080 1.00 58.19 216 LEU A C 1
ATOM 1641 O O . LEU A 1 216 ? -14.462 -0.491 27.888 1.00 58.19 216 LEU A O 1
ATOM 1645 N N . PRO A 1 217 ? -15.458 -1.290 29.749 1.00 58.00 217 PRO A N 1
ATOM 1646 C CA . PRO A 1 217 ? -16.798 -1.149 29.205 1.00 58.00 217 PRO A CA 1
ATOM 1647 C C . PRO A 1 217 ? -17.093 0.342 28.950 1.00 58.00 217 PRO A C 1
ATOM 1649 O O . PRO A 1 217 ? -16.490 1.207 29.592 1.00 58.00 217 PRO A O 1
ATOM 1652 N N . PRO A 1 218 ? -17.974 0.650 27.984 1.00 56.97 218 PRO A N 1
ATOM 1653 C CA . PRO A 1 218 ? -18.261 2.018 27.554 1.00 56.97 218 PRO A CA 1
ATOM 1654 C C . PRO A 1 218 ? -18.585 2.946 28.739 1.00 56.97 218 PRO A C 1
ATOM 1656 O O . PRO A 1 218 ? -19.180 2.511 29.722 1.00 56.97 218 PRO A O 1
ATOM 1659 N N . PRO A 1 219 ? -18.210 4.229 28.633 1.00 54.62 219 PRO A N 1
ATOM 1660 C CA . PRO A 1 219 ? -18.887 5.103 27.685 1.00 54.62 219 PRO A CA 1
ATOM 1661 C C . PRO A 1 219 ? -18.076 5.285 26.405 1.00 54.62 219 PRO A C 1
ATOM 1663 O O . PRO A 1 219 ? -16.957 5.798 26.406 1.00 54.62 219 PRO A O 1
ATOM 1666 N N . PHE A 1 220 ? -18.662 4.860 25.284 1.00 58.31 220 PHE A N 1
ATOM 1667 C CA . PHE A 1 220 ? -18.177 5.256 23.969 1.00 58.31 220 PHE A CA 1
ATOM 1668 C C . PHE A 1 220 ? -18.150 6.796 23.886 1.00 58.31 220 PHE A C 1
ATOM 1670 O O . PHE A 1 220 ? -19.009 7.442 24.497 1.00 58.31 220 PHE A O 1
ATOM 1677 N N . PRO A 1 221 ? -17.216 7.398 23.123 1.00 60.50 221 PRO A N 1
ATOM 1678 C CA . PRO A 1 221 ? -17.314 8.803 22.735 1.00 60.50 221 PRO A CA 1
ATOM 1679 C C . PRO A 1 221 ? -18.722 9.178 22.287 1.00 60.50 221 PRO A C 1
ATOM 1681 O O . PRO A 1 221 ? -19.463 8.320 21.794 1.00 60.50 221 PRO A O 1
ATOM 1684 N N . SER A 1 222 ? -19.073 10.462 22.431 1.00 63.22 222 SER A N 1
ATOM 1685 C CA . SER A 1 222 ? -20.357 10.990 21.972 1.00 63.22 222 SER A CA 1
ATOM 1686 C C . SER A 1 222 ? -20.706 10.378 20.613 1.00 63.22 222 SER A C 1
ATOM 1688 O O . SER A 1 222 ? -19.909 10.378 19.668 1.00 63.22 222 SER A O 1
ATOM 1690 N N . VAL A 1 223 ? -21.888 9.762 20.565 1.00 63.53 223 VAL A N 1
ATOM 1691 C CA . VAL A 1 223 ? -22.377 8.915 19.469 1.00 63.53 223 VAL A CA 1
ATOM 1692 C C . VAL A 1 223 ? -22.091 9.561 18.103 1.00 63.53 223 VAL A C 1
ATOM 1694 O O . VAL A 1 223 ? -21.709 8.876 17.156 1.00 63.53 223 VAL A O 1
ATOM 1697 N N . THR A 1 224 ? -22.189 10.881 17.999 1.00 71.25 224 THR A N 1
ATOM 1698 C CA . THR A 1 224 ? -21.977 11.643 16.767 1.00 71.25 224 THR A CA 1
ATOM 1699 C C . THR A 1 224 ? -20.535 11.600 16.241 1.00 71.25 224 THR A C 1
ATOM 1701 O O . THR A 1 224 ? -20.337 11.302 15.063 1.00 71.25 224 THR A O 1
ATOM 1704 N N . THR A 1 225 ? -19.518 11.824 17.083 1.00 79.56 225 THR A N 1
ATOM 1705 C CA . THR A 1 225 ? -18.118 11.952 16.631 1.00 79.56 225 THR A CA 1
ATOM 1706 C C . THR A 1 225 ? -17.560 10.631 16.106 1.00 79.56 225 THR A C 1
ATOM 1708 O O . THR A 1 225 ? -16.923 10.600 15.054 1.00 79.56 225 THR A O 1
ATOM 1711 N N . ILE A 1 226 ? -17.848 9.508 16.777 1.00 81.88 226 ILE A N 1
ATOM 1712 C CA . ILE A 1 226 ? -17.391 8.189 16.299 1.00 81.88 226 ILE A CA 1
ATOM 1713 C C . ILE A 1 226 ? -18.095 7.806 15.008 1.00 81.88 226 ILE A C 1
ATOM 1715 O O . ILE A 1 226 ? -17.470 7.236 14.125 1.00 81.88 226 ILE A O 1
ATOM 1719 N N . SER A 1 227 ? -19.393 8.096 14.888 1.00 85.19 227 SER A N 1
ATOM 1720 C CA . SER A 1 227 ? -20.143 7.782 13.670 1.00 85.19 227 SER A CA 1
ATOM 1721 C C . SER A 1 227 ? -19.562 8.488 12.454 1.00 85.19 227 SER A C 1
ATOM 1723 O O . SER A 1 227 ? -19.373 7.852 11.419 1.00 85.19 227 SER A O 1
ATOM 1725 N N . GLN A 1 228 ? -19.242 9.776 12.590 1.00 88.81 228 GLN A N 1
ATOM 1726 C CA . GLN A 1 228 ? -18.581 10.532 11.530 1.00 88.81 228 GLN A CA 1
ATOM 1727 C C . GLN A 1 228 ? -17.211 9.933 11.211 1.00 88.81 228 GLN A C 1
ATOM 1729 O O . GLN A 1 228 ? -16.921 9.661 10.050 1.00 88.81 228 GLN A O 1
ATOM 1734 N N . LEU A 1 229 ? -16.406 9.634 12.235 1.00 90.56 229 LEU A N 1
ATOM 1735 C CA . LEU A 1 229 ? -15.089 9.031 12.049 1.00 90.56 229 LEU A CA 1
ATOM 1736 C C . LEU A 1 229 ? -15.157 7.656 11.366 1.00 90.56 229 LEU A C 1
ATOM 1738 O O . LEU A 1 229 ? -14.343 7.376 10.489 1.00 90.56 229 LEU A O 1
ATOM 1742 N N . LEU A 1 230 ? -16.123 6.810 11.731 1.00 91.56 230 LEU A N 1
ATOM 1743 C CA . LEU A 1 230 ? -16.362 5.505 11.109 1.00 91.56 230 LEU A CA 1
ATOM 1744 C C . LEU A 1 230 ? -16.736 5.659 9.633 1.00 91.56 230 LEU A C 1
ATOM 1746 O O . LEU A 1 230 ? -16.126 5.000 8.795 1.00 91.56 230 LEU A O 1
ATOM 1750 N N . CYS A 1 231 ? -17.682 6.548 9.318 1.00 91.56 231 CYS A N 1
ATOM 1751 C CA . CYS A 1 231 ? -18.115 6.814 7.945 1.00 91.56 231 CYS A CA 1
ATOM 1752 C C . CYS A 1 231 ? -16.950 7.322 7.080 1.00 91.56 231 CYS A C 1
ATOM 1754 O O . CYS A 1 231 ? -16.647 6.754 6.029 1.00 91.56 231 CYS A O 1
ATOM 1756 N N . THR A 1 232 ? -16.215 8.324 7.572 1.00 92.00 232 THR A N 1
ATOM 1757 C CA . THR A 1 232 ? -15.026 8.856 6.895 1.00 92.00 232 THR A CA 1
ATOM 1758 C C . THR A 1 232 ? -13.966 7.775 6.696 1.00 92.00 232 THR A C 1
ATOM 1760 O O . THR A 1 232 ? -13.428 7.640 5.601 1.00 92.00 232 THR A O 1
ATOM 1763 N N . SER A 1 233 ? -13.691 6.960 7.718 1.00 93.38 233 SER A N 1
ATOM 1764 C CA . SER A 1 233 ? -12.698 5.880 7.627 1.00 93.38 233 SER A CA 1
ATOM 1765 C C . SER A 1 233 ? -13.078 4.823 6.596 1.00 93.38 233 SER A C 1
ATOM 1767 O O . SER A 1 233 ? -12.206 4.318 5.895 1.00 93.38 233 SER A O 1
ATOM 1769 N N . GLN A 1 234 ? -14.364 4.487 6.480 1.00 94.06 234 GLN A N 1
ATOM 1770 C CA . GLN A 1 234 ? -14.856 3.540 5.478 1.00 94.06 234 GLN A CA 1
ATOM 1771 C C . GLN A 1 234 ? -14.656 4.075 4.059 1.00 94.06 234 GLN A C 1
ATOM 1773 O O . GLN A 1 234 ? -13.997 3.417 3.254 1.00 94.06 234 GLN A O 1
ATOM 1778 N N . SER A 1 235 ? -15.127 5.294 3.788 1.00 93.06 235 SER A N 1
ATOM 1779 C CA . SER A 1 235 ? -14.959 5.961 2.489 1.00 93.06 235 SER A CA 1
ATOM 1780 C C . SER A 1 235 ? -13.479 6.101 2.095 1.00 93.06 235 SER A C 1
ATOM 1782 O O . SER A 1 235 ? -13.084 5.849 0.950 1.00 93.06 235 SER A O 1
ATOM 1784 N N . GLN A 1 236 ? -12.617 6.427 3.061 1.00 93.75 236 GLN A N 1
ATOM 1785 C CA . GLN A 1 236 ? -11.174 6.511 2.847 1.00 93.75 236 GLN A CA 1
ATOM 1786 C C . GLN A 1 236 ? -10.527 5.148 2.583 1.00 93.75 236 GLN A C 1
ATOM 1788 O O . GLN A 1 236 ? -9.698 5.047 1.681 1.00 93.75 236 GLN A O 1
ATOM 1793 N N . LEU A 1 237 ? -10.913 4.090 3.307 1.00 95.25 237 LEU A N 1
ATOM 1794 C CA . LEU A 1 237 ? -10.433 2.728 3.047 1.00 95.25 237 LEU A CA 1
ATOM 1795 C C . LEU A 1 237 ? -10.852 2.235 1.659 1.00 95.25 237 LEU A C 1
ATOM 1797 O O . LEU A 1 237 ? -10.054 1.589 0.986 1.00 95.25 237 LEU A O 1
ATOM 1801 N N . GLU A 1 238 ? -12.071 2.538 1.212 1.00 94.50 238 GLU A N 1
ATOM 1802 C CA . GLU A 1 238 ? -12.532 2.236 -0.153 1.00 94.50 238 GLU A CA 1
ATOM 1803 C C . GLU A 1 238 ? -11.693 2.967 -1.203 1.00 94.50 238 GLU A C 1
ATOM 1805 O O . GLU A 1 238 ? -11.155 2.342 -2.121 1.00 94.50 238 GLU A O 1
ATOM 1810 N N . SER A 1 239 ? -11.496 4.274 -1.022 1.00 93.56 239 SER A N 1
ATOM 1811 C CA . SER A 1 239 ? -10.651 5.091 -1.900 1.00 93.56 239 SER A CA 1
ATOM 1812 C C . SER A 1 239 ? -9.211 4.569 -1.945 1.00 93.56 239 SER A C 1
ATOM 1814 O O . SER A 1 239 ? -8.612 4.452 -3.017 1.00 93.56 239 SER A O 1
ATOM 1816 N N . LEU A 1 240 ? -8.665 4.196 -0.784 1.00 95.50 240 LEU A N 1
ATOM 1817 C CA . LEU A 1 240 ? -7.342 3.597 -0.652 1.00 95.50 240 LEU A CA 1
ATOM 1818 C C . LEU A 1 240 ? -7.275 2.262 -1.400 1.00 95.50 240 LEU A C 1
ATOM 1820 O O . LEU A 1 240 ? -6.331 2.036 -2.150 1.00 95.50 240 LEU A O 1
ATOM 1824 N N . GLN A 1 241 ? -8.283 1.399 -1.261 1.00 95.81 241 GLN A N 1
ATOM 1825 C CA . GLN A 1 241 ? -8.334 0.113 -1.957 1.00 95.81 241 GLN A CA 1
ATOM 1826 C C . GLN A 1 241 ? -8.315 0.285 -3.481 1.00 95.81 241 GLN A C 1
ATOM 1828 O O . GLN A 1 241 ? -7.567 -0.410 -4.173 1.00 95.81 241 GLN A O 1
ATOM 1833 N N . VAL A 1 242 ? -9.125 1.209 -4.008 1.00 95.56 242 VAL A N 1
ATOM 1834 C CA . VAL A 1 242 ? -9.173 1.524 -5.445 1.00 95.56 242 VAL A CA 1
ATOM 1835 C C . VAL A 1 242 ? -7.810 2.010 -5.928 1.00 95.56 242 VAL A C 1
ATOM 1837 O O . VAL A 1 242 ? -7.310 1.534 -6.950 1.00 95.56 242 VAL A O 1
ATOM 1840 N N . LEU A 1 243 ? -7.173 2.906 -5.172 1.00 95.88 243 LEU A N 1
ATOM 1841 C CA . LEU A 1 243 ? -5.860 3.435 -5.521 1.00 95.88 243 LEU A CA 1
ATOM 1842 C C . LEU A 1 243 ? -4.774 2.351 -5.496 1.00 95.88 243 LEU A C 1
ATOM 1844 O O . LEU A 1 243 ? -3.988 2.271 -6.438 1.00 95.88 243 LEU A O 1
ATOM 1848 N N . LEU A 1 244 ? -4.750 1.485 -4.478 1.00 96.81 244 LEU A N 1
ATOM 1849 C CA . LEU A 1 244 ? -3.791 0.377 -4.384 1.00 96.81 244 LEU A CA 1
ATOM 1850 C C . LEU A 1 244 ? -3.935 -0.597 -5.564 1.00 96.81 244 LEU A C 1
ATOM 1852 O O . LEU A 1 244 ? -2.928 -0.994 -6.150 1.00 96.81 244 LEU A O 1
ATOM 1856 N N . LYS A 1 245 ? -5.169 -0.925 -5.974 1.00 96.31 245 LYS A N 1
ATOM 1857 C CA . LYS A 1 245 ? -5.436 -1.760 -7.161 1.00 96.31 245 LYS A CA 1
ATOM 1858 C C . LYS A 1 245 ? -4.952 -1.098 -8.453 1.00 96.31 245 LYS A C 1
ATOM 1860 O O . LYS A 1 245 ? -4.356 -1.758 -9.303 1.00 96.31 245 LYS A O 1
ATOM 1865 N N . GLU A 1 246 ? -5.173 0.207 -8.609 1.00 96.44 246 GLU A N 1
ATOM 1866 C CA . GLU A 1 246 ? -4.675 0.951 -9.771 1.00 96.44 246 GLU A CA 1
ATOM 1867 C C . GLU A 1 246 ? -3.141 0.981 -9.809 1.00 96.44 246 GLU A C 1
ATOM 1869 O O . GLU A 1 246 ? -2.551 0.732 -10.863 1.00 96.44 246 GLU A O 1
ATOM 1874 N N . VAL A 1 247 ? -2.486 1.232 -8.671 1.00 97.38 247 VAL A N 1
ATOM 1875 C CA . VAL A 1 247 ? -1.021 1.180 -8.549 1.00 97.38 247 VAL A CA 1
ATOM 1876 C C . VAL A 1 247 ? -0.508 -0.203 -8.941 1.00 97.38 247 VAL A C 1
ATOM 1878 O O . VAL A 1 247 ? 0.364 -0.302 -9.804 1.00 97.38 247 VAL A O 1
ATOM 1881 N N . GLN A 1 248 ? -1.095 -1.267 -8.390 1.00 97.75 248 GLN A N 1
ATOM 1882 C CA . GLN A 1 248 ? -0.729 -2.647 -8.706 1.00 97.75 248 GLN A CA 1
ATOM 1883 C C . GLN A 1 248 ? -0.810 -2.923 -10.213 1.00 97.75 248 GLN A C 1
ATOM 1885 O O . GLN A 1 248 ? 0.149 -3.385 -10.835 1.00 97.75 248 GLN A O 1
ATOM 1890 N N . ARG A 1 249 ? -1.923 -2.543 -10.845 1.00 97.69 249 ARG A N 1
ATOM 1891 C CA . ARG A 1 249 ? -2.110 -2.683 -12.294 1.00 97.69 249 ARG A CA 1
ATOM 1892 C C . ARG A 1 249 ? -1.019 -1.952 -13.085 1.00 97.69 249 ARG A C 1
ATOM 1894 O O . ARG A 1 249 ? -0.538 -2.473 -14.097 1.00 97.69 249 ARG A O 1
ATOM 1901 N N . ARG A 1 250 ? -0.613 -0.749 -12.660 1.00 97.88 250 ARG A N 1
ATOM 1902 C CA . ARG A 1 250 ? 0.470 0.008 -13.317 1.00 97.88 250 ARG A CA 1
ATOM 1903 C C . ARG A 1 250 ? 1.830 -0.651 -13.143 1.00 97.88 250 ARG A C 1
ATOM 1905 O O . ARG A 1 250 ? 2.559 -0.739 -14.129 1.00 97.88 250 ARG A O 1
ATOM 1912 N N . LEU A 1 251 ? 2.141 -1.147 -11.947 1.00 98.00 251 LEU A N 1
ATOM 1913 C CA . LEU A 1 251 ? 3.379 -1.879 -11.665 1.00 98.00 251 LEU A CA 1
ATOM 1914 C C . LEU A 1 251 ? 3.497 -3.116 -12.548 1.00 98.00 251 LEU A C 1
ATOM 1916 O O . LEU A 1 251 ? 4.506 -3.294 -13.227 1.00 98.00 251 LEU A O 1
ATOM 1920 N N . GLN A 1 252 ? 2.434 -3.912 -12.636 1.00 97.75 252 GLN A N 1
ATOM 1921 C CA . GLN A 1 252 ? 2.410 -5.113 -13.469 1.00 97.75 252 GLN A CA 1
ATOM 1922 C C . GLN A 1 252 ? 2.586 -4.797 -14.956 1.00 97.75 252 GLN A C 1
ATOM 1924 O O . GLN A 1 252 ? 3.284 -5.514 -15.676 1.00 97.75 252 GLN A O 1
ATOM 1929 N N . ASN A 1 253 ? 1.967 -3.720 -15.441 1.00 97.81 253 ASN A N 1
ATOM 1930 C CA . ASN A 1 253 ? 2.134 -3.288 -16.827 1.00 97.81 253 ASN A CA 1
ATOM 1931 C C . ASN A 1 253 ? 3.558 -2.797 -17.107 1.00 97.81 253 ASN A C 1
ATOM 1933 O O . ASN A 1 253 ? 4.139 -3.192 -18.117 1.00 97.81 253 ASN A O 1
ATOM 1937 N N . ALA A 1 254 ? 4.138 -1.999 -16.210 1.00 97.94 254 ALA A N 1
ATOM 1938 C CA . ALA A 1 254 ? 5.529 -1.567 -16.310 1.00 97.94 254 ALA A CA 1
ATOM 1939 C C . ALA A 1 254 ? 6.488 -2.770 -16.277 1.00 97.94 254 ALA A C 1
ATOM 1941 O O . ALA A 1 254 ? 7.334 -2.893 -17.160 1.00 97.94 254 ALA A O 1
ATOM 1942 N N . GLY A 1 255 ? 6.289 -3.714 -15.353 1.00 97.88 255 GLY A N 1
ATOM 1943 C CA . GLY A 1 255 ? 7.060 -4.956 -15.262 1.00 97.88 255 GLY A CA 1
ATOM 1944 C C . GLY A 1 255 ? 7.029 -5.766 -16.559 1.00 97.88 255 GLY A C 1
ATOM 1945 O O . GLY A 1 255 ? 8.078 -6.141 -17.077 1.00 97.88 255 GLY A O 1
ATOM 1946 N N . LYS A 1 256 ? 5.849 -5.946 -17.174 1.00 97.62 256 LYS A N 1
ATOM 1947 C CA . LYS A 1 256 ? 5.717 -6.612 -18.488 1.00 97.62 256 LYS A CA 1
ATOM 1948 C C . LYS A 1 256 ? 6.520 -5.911 -19.586 1.00 97.62 256 LYS A C 1
ATOM 1950 O O . LYS A 1 256 ? 7.103 -6.584 -20.434 1.00 97.62 256 LYS A O 1
ATOM 1955 N N . ILE A 1 257 ? 6.540 -4.577 -19.599 1.00 96.69 257 ILE A N 1
ATOM 1956 C CA . ILE A 1 257 ? 7.314 -3.799 -20.578 1.00 96.69 257 ILE A CA 1
ATOM 1957 C C . ILE A 1 257 ? 8.819 -3.990 -20.345 1.00 96.69 257 ILE A C 1
ATOM 1959 O O . ILE A 1 257 ? 9.543 -4.244 -21.306 1.00 96.69 257 ILE A O 1
ATOM 1963 N N . LEU A 1 258 ? 9.283 -3.931 -19.093 1.00 96.38 258 LEU A N 1
ATOM 1964 C CA . LEU A 1 258 ? 10.694 -4.142 -18.744 1.00 96.38 258 LEU A CA 1
ATOM 1965 C C . LEU A 1 258 ? 11.165 -5.551 -19.115 1.00 96.38 258 LEU A C 1
ATOM 1967 O O . LEU A 1 258 ? 12.217 -5.699 -19.728 1.00 96.38 258 LEU A O 1
ATOM 1971 N N . VAL A 1 259 ? 10.362 -6.579 -18.824 1.00 96.62 259 VAL A N 1
ATOM 1972 C CA . VAL A 1 259 ? 10.675 -7.969 -19.194 1.00 96.62 259 VAL A CA 1
ATOM 1973 C C . VAL A 1 259 ? 10.796 -8.119 -20.710 1.00 96.62 259 VAL A C 1
ATOM 1975 O O . VAL A 1 259 ? 11.732 -8.754 -21.186 1.00 96.62 259 VAL A O 1
ATOM 1978 N N . ARG A 1 260 ? 9.902 -7.512 -21.500 1.00 95.50 260 ARG A N 1
ATOM 1979 C CA . ARG A 1 260 ? 10.032 -7.523 -22.970 1.00 95.50 260 ARG A CA 1
ATOM 1980 C C . ARG A 1 260 ? 11.306 -6.823 -23.431 1.00 95.50 260 ARG A C 1
ATOM 1982 O O . ARG A 1 260 ? 11.996 -7.345 -24.299 1.00 95.50 260 ARG A O 1
ATOM 1989 N N . HIS A 1 261 ? 11.623 -5.676 -22.835 1.00 94.31 261 HIS A N 1
ATOM 1990 C CA . HIS A 1 261 ? 12.828 -4.928 -23.171 1.00 94.31 261 HIS A CA 1
ATOM 1991 C C . HIS A 1 261 ? 14.106 -5.738 -22.895 1.00 94.31 261 HIS A C 1
ATOM 1993 O O . HIS A 1 261 ? 14.980 -5.777 -23.753 1.00 94.31 261 HIS A O 1
ATOM 1999 N N . LEU A 1 262 ? 14.181 -6.449 -21.763 1.00 94.94 262 LEU A N 1
ATOM 2000 C CA . LEU A 1 262 ? 15.310 -7.333 -21.431 1.00 94.94 262 LEU A CA 1
ATOM 2001 C C . LEU A 1 262 ? 15.480 -8.507 -22.404 1.00 94.94 262 LEU A C 1
ATOM 2003 O O . LEU A 1 262 ? 16.600 -8.957 -22.615 1.00 94.94 262 LEU A O 1
ATOM 2007 N N . ASN A 1 263 ? 14.385 -8.992 -22.993 1.00 94.00 263 ASN A N 1
ATOM 2008 C CA . ASN A 1 263 ? 14.392 -10.124 -23.921 1.00 94.00 263 ASN A CA 1
ATOM 2009 C C . ASN A 1 263 ? 14.500 -9.711 -25.401 1.00 94.00 263 ASN A C 1
ATOM 2011 O O . ASN A 1 263 ? 14.376 -10.565 -26.274 1.00 94.00 263 ASN A O 1
ATOM 2015 N N . THR A 1 264 ? 14.685 -8.422 -25.709 1.00 91.81 264 THR A N 1
ATOM 2016 C CA . THR A 1 264 ? 14.841 -7.951 -27.096 1.00 91.81 264 THR A CA 1
ATOM 2017 C C . THR A 1 264 ? 16.323 -8.015 -27.492 1.00 91.81 264 THR A C 1
ATOM 2019 O O . THR A 1 264 ? 17.121 -7.365 -26.821 1.00 91.81 264 THR A O 1
ATOM 2022 N N . PRO A 1 265 ? 16.721 -8.761 -28.542 1.00 85.81 265 PRO A N 1
ATOM 2023 C CA . PRO A 1 265 ? 18.083 -8.720 -29.080 1.00 85.81 265 PRO A CA 1
ATOM 2024 C C . PRO A 1 265 ? 18.333 -7.430 -29.891 1.00 85.81 265 PRO A C 1
ATOM 2026 O O . PRO A 1 265 ? 17.411 -6.980 -30.573 1.00 85.81 265 PRO A O 1
ATOM 2029 N N . PRO A 1 266 ? 19.554 -6.856 -29.890 1.00 83.25 266 PRO A N 1
ATOM 2030 C CA . PRO A 1 266 ? 20.705 -7.211 -29.055 1.00 83.25 266 PRO A CA 1
ATOM 2031 C C . PRO A 1 266 ? 20.465 -6.858 -27.582 1.00 83.25 266 PRO A C 1
ATOM 2033 O O . PRO A 1 266 ? 19.637 -6.002 -27.277 1.00 83.25 266 PRO A O 1
ATOM 2036 N N . ALA A 1 267 ? 21.201 -7.507 -26.670 1.00 71.38 267 ALA A N 1
ATOM 2037 C CA . ALA A 1 267 ? 21.054 -7.279 -25.233 1.00 71.38 267 ALA A CA 1
ATOM 2038 C C . ALA A 1 267 ? 21.076 -5.770 -24.916 1.00 71.38 267 ALA A C 1
ATOM 2040 O O . ALA A 1 267 ? 21.989 -5.068 -25.365 1.00 71.38 267 ALA A O 1
ATOM 2041 N N . PRO A 1 268 ? 20.090 -5.246 -24.164 1.00 81.19 268 PRO A N 1
ATOM 2042 C CA . PRO A 1 268 ? 20.004 -3.816 -23.942 1.00 81.19 268 PRO A CA 1
ATOM 2043 C C . PRO A 1 268 ? 21.229 -3.344 -23.162 1.00 81.19 268 PRO A C 1
ATOM 2045 O O . PRO A 1 268 ? 21.542 -3.873 -22.095 1.00 81.19 268 PRO A O 1
ATOM 2048 N N . THR A 1 269 ? 21.881 -2.289 -23.653 1.00 86.06 269 THR A N 1
ATOM 2049 C CA . THR A 1 269 ? 23.065 -1.667 -23.031 1.00 86.06 269 THR A CA 1
ATOM 2050 C C . THR A 1 269 ? 22.837 -1.294 -21.557 1.00 86.06 269 THR A C 1
ATOM 2052 O O . THR A 1 269 ? 23.779 -1.191 -20.780 1.00 86.06 269 THR A O 1
ATOM 2055 N N . PHE A 1 270 ? 21.574 -1.138 -21.150 1.00 92.31 270 PHE A N 1
ATOM 2056 C CA . PHE A 1 270 ? 21.152 -0.734 -19.809 1.00 92.31 270 PHE A CA 1
ATOM 2057 C C . PHE A 1 270 ? 20.464 -1.856 -19.013 1.00 92.31 270 PHE A C 1
ATOM 2059 O O . PHE A 1 270 ? 19.702 -1.573 -18.087 1.00 92.31 270 PHE A O 1
ATOM 2066 N N . ALA A 1 271 ? 20.730 -3.130 -19.331 1.00 93.69 271 ALA A N 1
ATOM 2067 C CA . ALA A 1 271 ? 20.158 -4.279 -18.621 1.00 93.69 271 ALA A CA 1
ATOM 2068 C C . ALA A 1 271 ? 20.271 -4.200 -17.079 1.00 93.69 271 ALA A C 1
ATOM 2070 O O . ALA A 1 271 ? 19.278 -4.511 -16.415 1.00 93.69 271 ALA A O 1
ATOM 2071 N N . PRO A 1 272 ? 21.386 -3.728 -16.471 1.00 96.12 272 PRO A N 1
ATOM 2072 C CA . PRO A 1 272 ? 21.466 -3.574 -15.015 1.00 96.12 272 PRO A CA 1
ATOM 2073 C C . PRO A 1 272 ? 20.443 -2.582 -14.446 1.00 96.12 272 PRO A C 1
ATOM 2075 O O . PRO A 1 272 ? 19.799 -2.871 -13.440 1.00 96.12 272 PRO A O 1
ATOM 2078 N N . LEU A 1 273 ? 20.237 -1.440 -15.112 1.00 96.56 273 LEU A N 1
ATOM 2079 C CA . LEU A 1 273 ? 19.252 -0.433 -14.704 1.00 96.56 273 LEU A CA 1
ATOM 2080 C C . LEU A 1 273 ? 17.825 -0.973 -14.833 1.00 96.56 273 LEU A C 1
ATOM 2082 O O . LEU A 1 273 ? 17.019 -0.835 -13.917 1.00 96.56 273 LEU A O 1
ATOM 2086 N N . VAL A 1 274 ? 17.522 -1.625 -15.955 1.00 96.81 274 VAL A N 1
ATOM 2087 C CA . VAL A 1 274 ? 16.207 -2.229 -16.213 1.00 96.81 274 VAL A CA 1
ATOM 2088 C C . VAL A 1 274 ? 15.905 -3.322 -15.182 1.00 96.81 274 VAL A C 1
ATOM 2090 O O . VAL A 1 274 ? 14.785 -3.399 -14.681 1.00 96.81 274 VAL A O 1
ATOM 2093 N N . THR A 1 275 ? 16.914 -4.112 -14.807 1.00 96.94 275 THR A N 1
ATOM 2094 C CA . THR A 1 275 ? 16.819 -5.135 -13.754 1.00 96.94 275 THR A CA 1
ATOM 2095 C C . THR A 1 275 ? 16.591 -4.510 -12.379 1.00 96.94 275 THR A C 1
ATOM 2097 O O . THR A 1 275 ? 15.741 -4.992 -11.634 1.00 96.94 275 THR A O 1
ATOM 2100 N N . ALA A 1 276 ? 17.284 -3.415 -12.048 1.00 97.56 276 ALA A N 1
ATOM 2101 C CA . ALA A 1 276 ? 17.069 -2.686 -10.798 1.00 97.56 276 ALA A CA 1
ATOM 2102 C C . ALA A 1 276 ? 15.641 -2.124 -10.706 1.00 97.56 276 ALA A C 1
ATOM 2104 O O . ALA A 1 276 ? 14.978 -2.299 -9.685 1.00 97.56 276 ALA A O 1
ATOM 2105 N N . CYS A 1 277 ? 15.132 -1.525 -11.790 1.00 97.81 277 CYS A N 1
ATOM 2106 C CA . CYS A 1 277 ? 13.738 -1.090 -11.872 1.00 97.81 277 CYS A CA 1
ATOM 2107 C C . CYS A 1 277 ? 12.780 -2.270 -11.678 1.00 97.81 277 CYS A C 1
ATOM 2109 O O . CYS A 1 277 ? 11.854 -2.176 -10.881 1.00 97.81 277 CYS A O 1
ATOM 2111 N N . LEU A 1 278 ? 13.002 -3.389 -12.373 1.00 97.88 278 LEU A N 1
ATOM 2112 C CA . LEU A 1 278 ? 12.144 -4.569 -12.261 1.00 97.88 278 LEU A CA 1
ATOM 2113 C C . LEU A 1 278 ? 12.126 -5.130 -10.830 1.00 97.88 278 LEU A C 1
ATOM 2115 O O . LEU A 1 278 ? 11.056 -5.479 -10.339 1.00 97.88 278 LEU A O 1
ATOM 2119 N N . GLY A 1 279 ? 13.279 -5.159 -10.156 1.00 97.69 279 GLY A N 1
ATOM 2120 C CA . GLY A 1 279 ? 13.395 -5.548 -8.751 1.00 97.69 279 GLY A CA 1
ATOM 2121 C C . GLY A 1 279 ? 12.569 -4.649 -7.832 1.00 97.69 279 GLY A C 1
ATOM 2122 O O . GLY A 1 279 ? 11.727 -5.157 -7.100 1.00 97.69 279 GLY A O 1
ATOM 2123 N N . ALA A 1 280 ? 12.733 -3.326 -7.936 1.00 97.94 280 ALA A N 1
ATOM 2124 C CA . ALA A 1 280 ? 11.972 -2.366 -7.130 1.00 97.94 280 ALA A CA 1
ATOM 2125 C C . ALA A 1 280 ? 10.453 -2.491 -7.356 1.00 97.94 280 ALA A C 1
ATOM 2127 O O . ALA A 1 280 ? 9.683 -2.588 -6.404 1.00 97.94 280 ALA A O 1
ATOM 2128 N N . LEU A 1 281 ? 10.000 -2.557 -8.617 1.00 98.31 281 LEU A N 1
ATOM 2129 C CA . LEU A 1 281 ? 8.572 -2.726 -8.918 1.00 98.31 281 LEU A CA 1
ATOM 2130 C C . LEU A 1 281 ? 8.034 -4.077 -8.419 1.00 98.31 281 LEU A C 1
ATOM 2132 O O . LEU A 1 281 ? 6.890 -4.138 -7.975 1.00 98.31 281 LEU A O 1
ATOM 2136 N N . GLY A 1 282 ? 8.841 -5.140 -8.477 1.00 97.81 282 GLY A N 1
ATOM 2137 C CA . GLY A 1 282 ? 8.487 -6.462 -7.961 1.00 97.81 282 GLY A CA 1
ATOM 2138 C C . GLY A 1 282 ? 8.343 -6.493 -6.439 1.00 97.81 282 GLY A C 1
ATOM 2139 O O . GLY A 1 282 ? 7.378 -7.070 -5.944 1.00 97.81 282 GLY A O 1
ATOM 2140 N N . CYS A 1 283 ? 9.237 -5.827 -5.700 1.00 98.06 283 CYS A N 1
ATOM 2141 C CA . CYS A 1 283 ? 9.116 -5.675 -4.245 1.00 98.06 283 CYS A CA 1
ATOM 2142 C C . CYS A 1 283 ? 7.809 -4.967 -3.865 1.00 98.06 283 CYS A C 1
ATOM 2144 O O . CYS A 1 283 ? 7.074 -5.433 -2.996 1.00 98.06 283 CYS A O 1
ATOM 2146 N N . ILE A 1 284 ? 7.480 -3.874 -4.561 1.00 98.12 284 ILE A N 1
ATOM 2147 C CA . ILE A 1 284 ? 6.241 -3.127 -4.319 1.00 98.12 284 ILE A CA 1
ATOM 2148 C C . ILE A 1 284 ? 5.010 -3.975 -4.671 1.00 98.12 284 ILE A C 1
ATOM 2150 O O . ILE A 1 284 ? 4.047 -3.995 -3.907 1.00 98.12 284 ILE A O 1
ATOM 2154 N N . ASP A 1 285 ? 5.019 -4.692 -5.800 1.00 97.69 285 ASP A N 1
ATOM 2155 C CA . ASP A 1 285 ? 3.906 -5.570 -6.189 1.00 97.69 285 ASP A CA 1
ATOM 2156 C C . ASP A 1 285 ? 3.696 -6.707 -5.176 1.00 97.69 285 ASP A C 1
ATOM 2158 O O . ASP A 1 285 ? 2.555 -7.008 -4.830 1.00 97.69 285 ASP A O 1
ATOM 2162 N N . ALA A 1 286 ? 4.768 -7.291 -4.632 1.00 96.44 286 ALA A N 1
ATOM 2163 C CA . ALA A 1 286 ? 4.684 -8.306 -3.580 1.00 96.44 286 ALA A CA 1
ATOM 2164 C C . ALA A 1 286 ? 4.027 -7.764 -2.297 1.00 96.44 286 ALA A C 1
ATOM 2166 O O . ALA A 1 286 ? 3.140 -8.408 -1.733 1.00 96.44 286 ALA A O 1
ATOM 2167 N N . GLU A 1 287 ? 4.393 -6.555 -1.871 1.00 97.06 287 GLU A N 1
ATOM 2168 C CA . GLU A 1 287 ? 3.770 -5.888 -0.721 1.00 97.06 287 GLU A CA 1
ATOM 2169 C C . GLU A 1 287 ? 2.297 -5.536 -0.974 1.00 97.06 287 GLU A C 1
ATOM 2171 O O . GLU A 1 287 ? 1.442 -5.736 -0.109 1.00 97.06 287 GLU A O 1
ATOM 2176 N N . LEU A 1 288 ? 1.953 -5.079 -2.180 1.00 96.56 288 LEU A N 1
ATOM 2177 C CA . LEU A 1 288 ? 0.555 -4.848 -2.551 1.00 96.56 288 LEU A CA 1
ATOM 2178 C C . LEU A 1 288 ? -0.248 -6.145 -2.558 1.00 96.56 288 LEU A C 1
ATOM 2180 O O . LEU A 1 288 ? -1.366 -6.159 -2.048 1.00 96.56 288 LEU A O 1
ATOM 2184 N N . ASN A 1 289 ? 0.321 -7.239 -3.070 1.00 95.56 289 ASN A N 1
ATOM 2185 C CA . ASN A 1 289 ? -0.303 -8.556 -3.003 1.00 95.56 289 ASN A CA 1
ATOM 2186 C C . ASN A 1 289 ? -0.543 -8.978 -1.553 1.00 95.56 289 ASN A C 1
ATOM 2188 O O . ASN A 1 289 ? -1.622 -9.462 -1.254 1.00 95.56 289 ASN A O 1
ATOM 2192 N N . ARG A 1 290 ? 0.373 -8.720 -0.620 1.00 93.56 290 ARG A N 1
ATOM 2193 C CA . ARG A 1 290 ? 0.156 -9.041 0.801 1.00 93.56 290 ARG A CA 1
ATOM 2194 C C . ARG A 1 290 ? -1.089 -8.368 1.396 1.00 93.56 290 ARG A C 1
ATOM 2196 O O . ARG A 1 290 ? -1.771 -8.949 2.234 1.00 93.56 290 ARG A O 1
ATOM 2203 N N . VAL A 1 291 ? -1.395 -7.140 0.978 1.00 95.38 291 VAL A N 1
ATOM 2204 C CA . VAL A 1 291 ? -2.549 -6.383 1.491 1.00 95.38 291 VAL A CA 1
ATOM 2205 C C . VAL A 1 291 ? -3.823 -6.635 0.682 1.00 95.38 291 VAL A C 1
ATOM 2207 O O . VAL A 1 291 ? -4.909 -6.594 1.264 1.00 95.38 291 VAL A O 1
ATOM 2210 N N . LEU A 1 292 ? -3.706 -6.889 -0.626 1.00 94.94 292 LEU A N 1
ATOM 2211 C CA . LEU A 1 292 ? -4.821 -7.049 -1.569 1.00 94.94 292 LEU A CA 1
ATOM 2212 C C . LEU A 1 292 ? -5.218 -8.508 -1.838 1.00 94.94 292 LEU A C 1
ATOM 2214 O O . LEU A 1 292 ? -6.355 -8.742 -2.254 1.00 94.94 292 LEU A O 1
ATOM 2218 N N . ALA A 1 293 ? -4.325 -9.476 -1.631 1.00 88.38 293 ALA A N 1
ATOM 2219 C CA . ALA A 1 293 ? -4.625 -10.887 -1.829 1.00 88.38 293 ALA A CA 1
ATOM 2220 C C . ALA A 1 293 ? -5.644 -11.362 -0.794 1.00 88.38 293 ALA A C 1
ATOM 2222 O O . ALA A 1 293 ? -5.641 -10.954 0.369 1.00 88.38 293 ALA A O 1
ATOM 2223 N N . LYS A 1 294 ? -6.536 -12.241 -1.245 1.00 78.88 294 LYS A N 1
ATOM 2224 C CA . LYS A 1 294 ? -7.489 -12.935 -0.387 1.00 78.88 294 LYS A CA 1
ATOM 2225 C C . LYS A 1 294 ? -6.813 -14.219 0.065 1.00 78.88 294 LYS A C 1
ATOM 2227 O O . LYS A 1 294 ? -6.842 -15.193 -0.675 1.00 78.88 294 LYS A O 1
ATOM 2232 N N . GLU A 1 295 ? -6.142 -14.188 1.213 1.00 57.88 295 GLU A N 1
ATOM 2233 C CA . GLU A 1 295 ? -5.430 -15.381 1.685 1.00 57.88 295 GLU A CA 1
ATOM 2234 C C . GLU A 1 295 ? -6.423 -16.473 2.117 1.00 57.88 295 GLU A C 1
ATOM 2236 O O . GLU A 1 295 ? -6.193 -17.630 1.802 1.00 57.88 295 GLU A O 1
ATOM 2241 N N . GLU A 1 296 ? -7.585 -16.118 2.692 1.00 61.38 296 GLU A N 1
ATOM 2242 C CA . GLU A 1 296 ? -8.619 -17.113 3.049 1.00 61.38 296 GLU A CA 1
ATOM 2243 C C . GLU A 1 296 ? -10.079 -16.634 2.932 1.00 61.38 296 GLU A C 1
ATOM 2245 O O . GLU A 1 296 ? -10.964 -17.463 3.046 1.00 61.38 296 GLU A O 1
ATOM 2250 N N . ASP A 1 297 ? -10.360 -15.345 2.672 1.00 69.38 297 ASP A N 1
ATOM 2251 C CA . ASP A 1 297 ? -11.721 -14.863 2.315 1.00 69.38 297 ASP A CA 1
ATOM 2252 C C . ASP A 1 297 ? -11.758 -13.356 1.989 1.00 69.38 297 ASP A C 1
ATOM 2254 O O . ASP A 1 297 ? -12.578 -12.886 1.192 1.00 69.38 297 ASP A O 1
ATOM 2258 N N . ARG A 1 298 ? -10.874 -12.560 2.610 1.00 86.75 298 ARG A N 1
ATOM 2259 C CA . ARG A 1 298 ? -10.852 -11.091 2.483 1.00 86.75 298 ARG A CA 1
ATOM 2260 C C . ARG A 1 298 ? -9.435 -10.544 2.472 1.00 86.75 298 ARG A C 1
ATOM 2262 O O . ARG A 1 298 ? -8.584 -11.010 3.222 1.00 86.75 2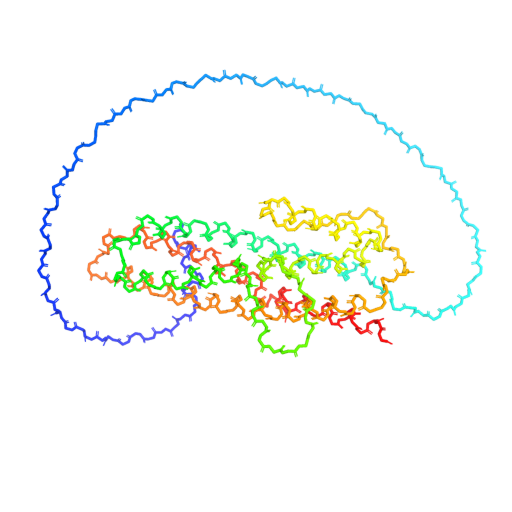98 ARG A O 1
ATOM 2269 N N . SER A 1 299 ? -9.215 -9.519 1.658 1.00 91.88 299 SER A N 1
ATOM 2270 C CA . SER A 1 299 ? -7.995 -8.708 1.726 1.00 91.88 299 SER A CA 1
ATOM 2271 C C . SER A 1 299 ? -7.901 -7.959 3.064 1.00 91.88 299 SER A C 1
ATOM 2273 O O . SER A 1 299 ? -8.911 -7.754 3.742 1.00 91.88 299 SER A O 1
ATOM 2275 N N . THR A 1 300 ? -6.709 -7.496 3.454 1.00 91.81 300 THR A N 1
ATOM 2276 C CA . THR A 1 300 ? -6.516 -6.771 4.731 1.00 91.81 300 THR A CA 1
ATOM 2277 C C . THR A 1 300 ? -7.385 -5.506 4.800 1.00 91.81 300 THR A C 1
ATOM 2279 O O . THR A 1 300 ? -7.951 -5.188 5.848 1.00 91.81 300 THR A O 1
ATOM 2282 N N . VAL A 1 301 ? -7.546 -4.806 3.672 1.00 92.44 301 VAL A N 1
ATOM 2283 C CA . VAL A 1 301 ? -8.395 -3.605 3.574 1.00 92.44 301 VAL A CA 1
ATOM 2284 C C . VAL A 1 301 ? -9.879 -3.960 3.702 1.00 92.44 301 VAL A C 1
ATOM 2286 O O . VAL A 1 301 ? -10.592 -3.317 4.468 1.00 92.44 301 VAL A O 1
ATOM 2289 N N . GLU A 1 302 ? -10.337 -5.020 3.029 1.00 93.56 302 GLU A N 1
ATOM 2290 C CA . GLU A 1 302 ? -11.722 -5.512 3.141 1.00 93.56 302 GLU A CA 1
ATOM 2291 C C . GLU A 1 302 ? -12.036 -6.022 4.550 1.00 93.56 302 GLU A C 1
ATOM 2293 O O . GLU A 1 302 ? -13.146 -5.841 5.054 1.00 93.56 302 GLU A O 1
ATOM 2298 N N . LEU A 1 303 ? -11.059 -6.642 5.216 1.00 93.06 303 LEU A N 1
ATOM 2299 C CA . LEU A 1 303 ? -11.181 -7.054 6.606 1.00 93.06 303 LEU A CA 1
ATOM 2300 C C . LEU A 1 303 ? -11.388 -5.836 7.510 1.00 93.06 303 LEU A C 1
ATOM 2302 O O . LEU A 1 303 ? -12.331 -5.833 8.298 1.00 93.06 303 LEU A O 1
ATOM 2306 N N . LEU A 1 304 ? -10.576 -4.783 7.372 1.00 93.75 304 LEU A N 1
ATOM 2307 C CA . LEU A 1 304 ? -10.762 -3.539 8.129 1.00 93.75 304 LEU A CA 1
ATOM 2308 C C . LEU A 1 304 ? -12.134 -2.912 7.854 1.00 93.75 304 LEU A C 1
ATOM 2310 O O . LEU A 1 304 ? -12.857 -2.621 8.805 1.00 93.75 304 LEU A O 1
ATOM 2314 N N . GLN A 1 305 ? -12.540 -2.784 6.588 1.00 94.19 305 GLN A N 1
ATOM 2315 C CA . GLN A 1 305 ? -13.869 -2.279 6.213 1.00 94.19 305 GLN A CA 1
ATOM 2316 C C . GLN A 1 305 ? -14.992 -3.090 6.867 1.00 94.19 305 GLN A C 1
ATOM 2318 O O . GLN A 1 305 ? -15.920 -2.527 7.449 1.00 94.19 305 GLN A O 1
ATOM 2323 N N . HIS A 1 306 ? -14.900 -4.420 6.831 1.00 94.06 306 HIS A N 1
ATOM 2324 C CA . HIS A 1 306 ? -15.882 -5.286 7.470 1.00 94.06 306 HIS A CA 1
ATOM 2325 C C . HIS A 1 306 ? -15.934 -5.093 8.989 1.00 94.06 306 HIS A C 1
ATOM 2327 O O . HIS A 1 306 ? -17.021 -5.039 9.565 1.00 94.06 306 HIS A O 1
ATOM 2333 N N . LEU A 1 307 ? -14.779 -4.974 9.647 1.00 91.94 307 LEU A N 1
ATOM 2334 C CA . LEU A 1 307 ? -14.710 -4.740 11.088 1.00 91.94 307 LEU A CA 1
ATOM 2335 C C . LEU A 1 307 ? -15.318 -3.377 11.456 1.00 91.94 307 LEU A C 1
ATOM 2337 O O . LEU A 1 307 ? -16.070 -3.302 12.427 1.00 91.94 307 LEU A O 1
ATOM 2341 N N . LEU A 1 308 ? -15.084 -2.332 10.654 1.00 92.38 308 LEU A N 1
ATOM 2342 C CA . LEU A 1 308 ? -15.728 -1.024 10.830 1.00 92.38 308 LEU A CA 1
ATOM 2343 C C . LEU A 1 308 ? -17.247 -1.091 10.629 1.00 92.38 308 LEU A C 1
ATOM 2345 O O . LEU A 1 308 ? -17.995 -0.524 11.419 1.00 92.38 308 LEU A O 1
ATOM 2349 N N . ASN A 1 309 ? -17.715 -1.826 9.617 1.00 93.06 309 ASN A N 1
ATOM 2350 C CA . ASN A 1 309 ? -19.144 -2.061 9.380 1.00 93.06 309 ASN A CA 1
ATOM 2351 C C . ASN A 1 309 ? -19.813 -2.845 10.512 1.00 93.06 309 ASN A C 1
ATOM 2353 O O . ASN A 1 309 ? -20.990 -2.654 10.806 1.00 93.06 309 ASN A O 1
ATOM 2357 N N . ARG A 1 310 ? -19.083 -3.751 11.163 1.00 91.19 310 ARG A N 1
ATOM 2358 C CA . ARG A 1 310 ? -19.590 -4.444 12.347 1.00 91.19 310 ARG A CA 1
ATOM 2359 C C . ARG A 1 310 ? -19.707 -3.486 13.531 1.00 91.19 310 ARG A C 1
ATOM 2361 O O . ARG A 1 310 ? -20.703 -3.544 14.240 1.00 91.19 310 ARG A O 1
ATOM 2368 N N . LEU A 1 311 ? -18.732 -2.597 13.723 1.00 87.94 311 LEU A N 1
ATOM 2369 C CA . LEU A 1 311 ? -18.769 -1.585 14.783 1.00 87.94 311 LEU A CA 1
ATOM 2370 C C . LEU A 1 311 ? -19.912 -0.585 14.605 1.00 87.94 311 LEU A C 1
ATOM 2372 O O . LEU A 1 311 ? -20.550 -0.234 15.593 1.00 87.94 311 LEU A O 1
ATOM 2376 N N . SER A 1 312 ? -20.203 -0.155 13.374 1.00 88.56 312 SER A N 1
ATOM 2377 C CA . SER A 1 312 ? -21.315 0.769 13.121 1.00 88.56 312 SER A CA 1
ATOM 2378 C C . SER A 1 312 ? -22.674 0.157 13.478 1.00 88.56 312 SER A C 1
ATOM 2380 O O . SER A 1 312 ? -23.523 0.860 14.016 1.00 88.56 312 SER A O 1
ATOM 2382 N N . LYS A 1 313 ? -22.850 -1.155 13.267 1.00 87.44 313 LYS A N 1
ATOM 2383 C CA . LYS A 1 313 ? -24.071 -1.902 13.622 1.00 87.44 313 LYS A CA 1
ATOM 2384 C C . LYS A 1 313 ? -24.250 -2.157 15.117 1.00 87.44 313 LYS A C 1
ATOM 2386 O O . LYS A 1 313 ? -25.370 -2.338 15.556 1.00 87.44 313 LYS A O 1
ATOM 2391 N N . LEU A 1 314 ? -23.175 -2.194 15.908 1.00 81.31 314 LEU A N 1
ATOM 2392 C CA . LEU A 1 314 ? -23.289 -2.378 17.367 1.00 81.31 314 LEU A CA 1
ATOM 2393 C C . LEU A 1 314 ? -23.792 -1.115 18.084 1.00 81.31 314 LEU A C 1
ATOM 2395 O O . LEU A 1 314 ? -24.002 -1.137 19.292 1.00 81.31 314 LEU A O 1
ATOM 2399 N N . LYS A 1 315 ? -23.920 -0.008 17.348 1.00 68.75 315 LYS A N 1
ATOM 2400 C CA . LYS A 1 315 ? -24.299 1.307 17.858 1.00 68.75 315 LYS A CA 1
ATOM 2401 C C . LYS A 1 315 ? -25.752 1.685 17.550 1.00 68.75 315 LYS A C 1
ATOM 2403 O O . LYS A 1 315 ? -26.239 2.649 18.134 1.00 68.75 315 LYS A O 1
ATOM 2408 N N . SER A 1 316 ? -26.383 0.975 16.613 1.00 59.44 316 SER A N 1
ATOM 2409 C CA . SER A 1 316 ? -27.823 1.029 16.332 1.00 59.44 316 SER A CA 1
ATOM 2410 C C . SER A 1 316 ? -28.565 0.071 17.245 1.00 59.44 316 SER A C 1
ATOM 2412 O O . SER A 1 316 ? -29.584 0.498 17.817 1.00 59.44 316 SER A O 1
#

pLDDT: mean 78.02, std 20.69, range [35.56, 98.31]

Radius of gyration: 27.28 Å; Cα contacts (8 Å, |Δi|>4): 211; chains: 1; bounding box: 72×43×89 Å

Foldseek 3Di:
DLCVLCVVLPPPDPDDDDDDDDDDDDDDDDDDDDDDDDDDDDDDDDDDDDDDDDDDDDDDDDDDDDDDDDDDDDDDDPDQPDDDPVLLVLLVVLLVLLLVLLVLLVVLLVVLVVLCVVCCVVCVPPPLNVLSVQLSVLSCLQFFQPPPPVVDDDDDPDPVLSGGLSQVLSLLSLLLSQCQAPNDVSSVVSVVVVVVVSVPPPPDRRDRDDDPDGGDDDPRPDLVPNLVSLVVSLVSLVVSLVSLVVSLVSLSVSLVSLVVLCPDPPGDPCNVSSSVSSSSSSSSNVSSCQQQPDPDHGGSSRSSSVSSVVVSVSSD

Mean predicted aligned error: 13.27 Å

Nearest PDB structures (foldseek):
  8d9o-assembly1_A  TM=5.979E-01  e=1.288E-01  synthetic construct
  8d9p-assembly1_A  TM=4.951E-01  e=1.540E-01  synthetic construct
  5vju-assembly1_A  TM=5.320E-01  e=3.775E-01  synthetic construct

Sequence (316 aa):
MLSCILHPFLQHRNIVLQPRIIAEQHLAPPSPRTAASFKTAPPPATSEPAKSISTSLLVSSASTCIQAPMPSSTESSPPSPVISSTFLKTYKSALRILITTLTTIETELILLDRIWYKNASQFKSALWWNGVDGARRSLHKLFLPTTITTAVGGGSVDSGLGLSLGKSTLRNCILIYSAIAGGMEAFQTQQFKFQQDDSSSSSSWPTIPKFNTKPLPPPFPSVTTISQLLCTSQSQLESLQVLLKEVQRRLQNAGKILVRHLNTPPAPTFAPLVTACLGALGCIDAELNRVLAKEEDRSTVELLQHLLNRLSKLKS